Protein AF-A0A2S6N7N7-F1 (afdb_monomer_lite)

Structure (mmCIF, N/CA/C/O backbone):
data_AF-A0A2S6N7N7-F1
#
_entry.id   AF-A0A2S6N7N7-F1
#
loop_
_atom_site.group_PDB
_atom_site.id
_atom_site.type_symbol
_atom_site.label_atom_id
_atom_site.label_alt_id
_atom_site.label_comp_id
_atom_site.label_asym_id
_atom_site.label_entity_id
_atom_site.label_seq_id
_atom_site.pdbx_PDB_ins_code
_atom_site.Cartn_x
_atom_site.Cartn_y
_atom_site.Cartn_z
_atom_site.occupancy
_atom_site.B_iso_or_equiv
_atom_site.auth_seq_id
_atom_site.auth_comp_id
_atom_site.auth_asym_id
_atom_site.auth_atom_id
_atom_site.pdbx_PDB_model_num
ATOM 1 N N . MET A 1 1 ? 14.739 1.888 12.310 1.00 36.28 1 MET A N 1
ATOM 2 C CA . MET A 1 1 ? 13.739 1.079 11.581 1.00 36.28 1 MET A CA 1
ATOM 3 C C . MET A 1 1 ? 13.602 1.699 10.200 1.00 36.28 1 MET A C 1
ATOM 5 O O . MET A 1 1 ? 13.394 2.906 10.158 1.00 36.28 1 MET A O 1
ATOM 9 N N . LYS A 1 2 ? 13.817 0.954 9.102 1.00 44.66 2 LYS A N 1
ATOM 10 C CA . LYS A 1 2 ? 13.487 1.464 7.754 1.00 44.66 2 LYS A CA 1
ATOM 11 C C . LYS A 1 2 ? 11.962 1.724 7.709 1.00 44.66 2 LYS A C 1
ATOM 13 O O . LYS A 1 2 ? 11.234 0.971 8.362 1.00 44.66 2 LYS A O 1
ATOM 18 N N . PRO A 1 3 ? 11.476 2.769 7.014 1.00 47.94 3 PRO A N 1
ATOM 19 C CA . PRO A 1 3 ? 10.042 2.963 6.812 1.00 47.94 3 PRO A CA 1
ATOM 20 C C . PRO A 1 3 ? 9.427 1.726 6.139 1.00 47.94 3 PRO A C 1
ATOM 22 O O . PRO A 1 3 ? 10.078 1.056 5.342 1.00 47.94 3 PRO A O 1
ATOM 25 N N . LEU A 1 4 ? 8.171 1.414 6.474 1.00 52.16 4 LEU A N 1
ATOM 26 C CA . LEU A 1 4 ? 7.449 0.234 5.965 1.00 52.16 4 LEU A CA 1
ATOM 27 C C . LEU A 1 4 ? 7.165 0.289 4.458 1.00 52.16 4 LEU A C 1
ATOM 29 O O . LEU A 1 4 ? 6.784 -0.719 3.866 1.00 52.16 4 LEU A O 1
ATOM 33 N N . LEU A 1 5 ? 7.338 1.461 3.849 1.00 57.34 5 LEU A N 1
ATOM 34 C CA . LEU A 1 5 ? 7.268 1.663 2.414 1.00 57.34 5 LEU A CA 1
ATOM 35 C C . LEU A 1 5 ? 8.473 2.450 1.924 1.00 57.34 5 LEU A C 1
ATOM 37 O O . LEU A 1 5 ? 8.908 3.376 2.616 1.00 57.34 5 LEU A O 1
ATOM 41 N N . PRO A 1 6 ? 8.909 2.177 0.688 1.00 59.03 6 PRO A N 1
ATOM 42 C CA . PRO A 1 6 ? 9.793 3.085 -0.003 1.00 59.03 6 PRO A CA 1
ATOM 43 C C . PRO A 1 6 ? 9.099 4.445 -0.152 1.00 59.03 6 PRO A C 1
ATOM 45 O O . PRO A 1 6 ? 7.959 4.554 -0.613 1.00 59.03 6 PRO A O 1
ATOM 48 N N . SER A 1 7 ? 9.796 5.499 0.255 1.00 65.69 7 SER A N 1
ATOM 49 C CA . SER A 1 7 ? 9.371 6.894 0.146 1.00 65.69 7 SER A CA 1
ATOM 50 C C . SER A 1 7 ? 9.310 7.372 -1.311 1.00 65.69 7 SER A C 1
ATOM 52 O O . SER A 1 7 ? 8.711 8.405 -1.609 1.00 65.69 7 SER A O 1
ATOM 54 N N . SER A 1 8 ? 9.901 6.602 -2.233 1.00 80.62 8 SER A N 1
ATOM 55 C CA . SER A 1 8 ? 9.923 6.859 -3.670 1.00 80.62 8 SER A CA 1
ATOM 56 C C . SER A 1 8 ? 10.038 5.566 -4.484 1.00 80.62 8 SER A C 1
ATOM 58 O O . SER A 1 8 ? 10.542 4.554 -4.003 1.00 80.62 8 SER A O 1
ATOM 60 N N . LEU A 1 9 ? 9.670 5.604 -5.769 1.00 84.00 9 LEU A N 1
ATOM 61 C CA . LEU A 1 9 ? 9.902 4.476 -6.688 1.00 84.00 9 LEU A CA 1
ATOM 62 C C . LEU A 1 9 ? 11.383 4.087 -6.801 1.00 84.00 9 LEU A C 1
ATOM 64 O O . LEU A 1 9 ? 11.696 2.932 -7.068 1.00 84.00 9 LEU A O 1
ATOM 68 N N . ARG A 1 10 ? 12.302 5.031 -6.565 1.00 86.25 10 ARG A N 1
ATOM 69 C CA . ARG A 1 10 ? 13.739 4.747 -6.538 1.00 86.25 10 ARG A CA 1
ATOM 70 C C . ARG A 1 10 ? 14.110 3.830 -5.374 1.00 86.25 10 ARG A C 1
ATOM 72 O O . ARG A 1 10 ? 14.888 2.905 -5.565 1.00 86.25 10 ARG A O 1
ATOM 79 N N . GLU A 1 11 ? 13.559 4.080 -4.190 1.00 85.56 11 GLU A N 1
ATOM 80 C CA . GLU A 1 11 ? 13.773 3.205 -3.033 1.00 85.56 11 GLU A CA 1
ATOM 81 C C . GLU A 1 11 ? 13.176 1.817 -3.271 1.00 85.56 11 GLU A C 1
ATOM 83 O O . GLU A 1 11 ? 13.861 0.834 -3.020 1.00 85.56 11 GLU A O 1
ATOM 88 N N . LEU A 1 12 ? 11.977 1.735 -3.869 1.00 88.25 12 LEU A N 1
ATOM 89 C CA . LEU A 1 12 ? 11.352 0.456 -4.234 1.00 88.25 12 LEU A CA 1
ATOM 90 C C . LEU A 1 12 ? 12.266 -0.372 -5.142 1.00 88.25 12 LEU A C 1
ATOM 92 O O . LEU A 1 12 ? 12.441 -1.567 -4.928 1.00 88.25 12 LEU A O 1
ATOM 96 N N . VAL A 1 13 ? 12.848 0.272 -6.155 1.00 91.25 13 VAL A N 1
ATOM 97 C CA . VAL A 1 13 ? 13.771 -0.382 -7.084 1.00 91.25 13 VAL A CA 1
ATOM 98 C C . VAL A 1 13 ? 15.051 -0.820 -6.381 1.00 91.25 13 VAL A C 1
ATOM 100 O O . VAL A 1 13 ? 15.487 -1.943 -6.597 1.00 91.25 13 VAL A O 1
ATOM 103 N N . ASN A 1 14 ? 15.632 0.009 -5.512 1.00 89.88 14 ASN A N 1
ATOM 104 C CA . ASN A 1 14 ? 16.836 -0.374 -4.774 1.00 89.88 14 ASN A CA 1
ATOM 105 C C . ASN A 1 14 ? 16.584 -1.560 -3.829 1.00 89.88 14 ASN A C 1
ATOM 107 O O . ASN A 1 14 ? 17.363 -2.508 -3.842 1.00 89.88 14 ASN A O 1
ATOM 111 N N . ASP A 1 15 ? 15.487 -1.547 -3.064 1.00 87.44 15 ASP A N 1
ATOM 112 C CA . ASP A 1 15 ? 15.132 -2.661 -2.175 1.00 87.44 15 ASP A CA 1
ATOM 113 C C . ASP A 1 15 ? 14.878 -3.948 -2.989 1.00 87.44 15 ASP A C 1
ATOM 115 O O . ASP A 1 15 ? 15.286 -5.036 -2.592 1.00 87.44 15 ASP A O 1
ATOM 119 N N . ALA A 1 16 ? 14.262 -3.841 -4.171 1.00 89.31 16 ALA A N 1
ATOM 120 C CA . ALA A 1 16 ? 14.046 -4.980 -5.061 1.00 89.31 16 ALA A CA 1
ATOM 121 C C . ALA A 1 16 ? 15.359 -5.562 -5.627 1.00 89.31 16 ALA A C 1
ATOM 123 O O . ALA A 1 16 ? 15.492 -6.781 -5.745 1.00 89.31 16 ALA A O 1
ATOM 124 N N . ILE A 1 17 ? 16.346 -4.708 -5.916 1.00 90.81 17 ILE A N 1
ATOM 125 C CA . ILE A 1 17 ? 17.700 -5.129 -6.307 1.00 90.81 17 ILE A CA 1
ATOM 126 C C . ILE A 1 17 ? 18.406 -5.830 -5.139 1.00 90.81 17 ILE A C 1
ATOM 128 O O . ILE A 1 17 ? 19.014 -6.879 -5.339 1.00 90.81 17 ILE A O 1
ATOM 132 N N . GLU A 1 18 ? 18.301 -5.300 -3.914 1.00 89.12 18 GLU A N 1
ATOM 133 C CA . GLU A 1 18 ? 18.850 -5.937 -2.702 1.00 89.12 18 GLU A CA 1
ATOM 134 C C . GLU A 1 18 ? 18.240 -7.329 -2.455 1.00 89.12 18 GLU A C 1
ATOM 136 O O . GLU A 1 18 ? 18.912 -8.220 -1.935 1.00 89.12 18 GLU A O 1
ATOM 141 N N . LEU A 1 19 ? 16.987 -7.536 -2.870 1.00 85.56 19 LEU A N 1
ATOM 142 C CA . LEU A 1 19 ? 16.294 -8.827 -2.820 1.00 85.56 19 LEU A CA 1
ATOM 143 C C . LEU A 1 19 ? 16.683 -9.791 -3.954 1.00 85.56 19 LEU A C 1
ATOM 145 O O . LEU A 1 19 ? 16.181 -10.915 -3.984 1.00 85.56 19 LEU A O 1
ATOM 149 N N . GLY A 1 20 ? 17.570 -9.381 -4.865 1.00 88.38 20 GLY A N 1
ATOM 150 C CA . GLY A 1 20 ? 18.057 -10.210 -5.965 1.00 88.38 20 GLY A CA 1
ATOM 151 C C . GLY A 1 20 ? 17.053 -10.399 -7.101 1.00 88.38 20 GLY A C 1
ATOM 152 O O . GLY A 1 20 ? 17.160 -11.384 -7.831 1.00 88.38 20 GLY A O 1
ATOM 153 N N . LEU A 1 21 ? 16.075 -9.496 -7.244 1.00 88.88 21 LEU A N 1
ATOM 154 C CA . LEU A 1 21 ? 15.139 -9.530 -8.367 1.00 88.88 21 LEU A CA 1
ATOM 155 C C . LEU A 1 21 ? 15.822 -9.094 -9.670 1.00 88.88 21 LEU A C 1
ATOM 157 O O . LEU A 1 21 ? 16.676 -8.206 -9.675 1.00 88.88 21 LEU A O 1
ATOM 161 N N . ASP A 1 22 ? 15.414 -9.696 -10.787 1.00 90.38 22 ASP A N 1
ATOM 162 C CA . ASP A 1 22 ? 15.855 -9.276 -12.118 1.00 90.38 22 ASP A CA 1
ATOM 163 C C . ASP A 1 22 ? 15.089 -8.037 -12.628 1.00 90.38 22 ASP A C 1
ATOM 165 O O . ASP A 1 22 ? 14.101 -7.588 -12.039 1.00 90.38 22 ASP A O 1
ATOM 169 N N . GLY A 1 23 ? 15.528 -7.465 -13.754 1.00 89.88 23 GLY A N 1
ATOM 170 C CA . GLY A 1 23 ? 14.909 -6.256 -14.303 1.00 89.88 23 GLY A CA 1
ATOM 171 C C . GLY A 1 23 ? 13.440 -6.414 -14.706 1.00 89.88 23 GLY A C 1
ATOM 172 O O . GLY A 1 23 ? 12.684 -5.455 -14.563 1.00 89.88 23 GLY A O 1
ATOM 173 N N . GLN A 1 24 ? 13.004 -7.595 -15.164 1.00 89.69 24 GLN A N 1
ATOM 174 C CA . GLN A 1 24 ? 11.595 -7.829 -15.515 1.00 89.69 24 GLN A CA 1
ATOM 175 C C . GLN A 1 24 ? 10.725 -7.912 -14.264 1.00 89.69 24 GLN A C 1
ATOM 177 O O . GLN A 1 24 ? 9.634 -7.344 -14.224 1.00 89.69 24 GLN A O 1
ATOM 182 N N . GLN A 1 25 ? 11.209 -8.598 -13.231 1.00 89.88 25 GLN A N 1
ATOM 183 C CA . GLN A 1 25 ? 10.532 -8.706 -11.944 1.00 89.88 25 GLN A CA 1
ATOM 184 C C . GLN A 1 25 ? 10.417 -7.339 -11.263 1.00 89.88 25 GLN A C 1
ATOM 186 O O . GLN A 1 25 ? 9.351 -6.993 -10.746 1.00 89.88 25 GLN A O 1
ATOM 191 N N . ILE A 1 26 ? 11.481 -6.532 -11.310 1.00 92.19 26 ILE A N 1
ATOM 192 C CA . ILE A 1 26 ? 11.466 -5.164 -10.785 1.00 92.19 26 ILE A CA 1
ATOM 193 C C . ILE A 1 26 ? 10.474 -4.296 -11.571 1.00 92.19 26 ILE A C 1
ATOM 195 O O . ILE A 1 26 ? 9.690 -3.572 -10.958 1.00 92.19 26 ILE A O 1
ATOM 199 N N . ASP A 1 27 ? 10.452 -4.372 -12.903 1.00 92.31 27 ASP A N 1
ATOM 200 C CA . ASP A 1 27 ? 9.491 -3.625 -13.726 1.00 92.31 27 ASP A CA 1
ATOM 201 C C . ASP A 1 27 ? 8.034 -4.058 -13.465 1.00 92.31 27 ASP A C 1
ATOM 203 O O . ASP A 1 27 ? 7.132 -3.221 -13.347 1.00 92.31 27 ASP A O 1
ATOM 207 N N . ALA A 1 28 ? 7.789 -5.355 -13.261 1.00 89.31 28 ALA A N 1
ATOM 208 C CA . ALA A 1 28 ? 6.483 -5.872 -12.852 1.00 89.31 28 ALA A CA 1
ATOM 209 C C . ALA A 1 28 ? 6.050 -5.324 -11.477 1.00 89.31 28 ALA A C 1
ATOM 211 O O . ALA A 1 28 ? 4.897 -4.921 -11.293 1.00 89.31 28 ALA A O 1
ATOM 212 N N . LEU A 1 29 ? 6.973 -5.240 -10.514 1.00 90.19 29 LEU A N 1
ATOM 213 C CA . LEU A 1 29 ? 6.713 -4.638 -9.205 1.00 90.19 29 LEU A CA 1
ATOM 214 C C . LEU A 1 29 ? 6.431 -3.132 -9.322 1.00 90.19 29 LEU A C 1
ATOM 216 O O . LEU A 1 29 ? 5.465 -2.636 -8.737 1.00 90.19 29 LEU A O 1
ATOM 220 N N . VAL A 1 30 ? 7.228 -2.410 -10.116 1.00 92.19 30 VAL A N 1
ATOM 221 C CA . VAL A 1 30 ? 7.026 -0.981 -10.389 1.00 92.19 30 VAL A CA 1
ATOM 222 C C . VAL A 1 30 ? 5.647 -0.753 -10.996 1.00 92.19 30 VAL A C 1
ATOM 224 O O . VAL A 1 30 ? 4.895 0.057 -10.474 1.00 92.19 30 VAL A O 1
ATOM 227 N N . THR A 1 31 ? 5.256 -1.486 -12.036 1.00 91.50 31 THR A N 1
ATOM 228 C CA . THR A 1 31 ? 3.941 -1.315 -12.684 1.00 91.50 31 THR A CA 1
ATOM 229 C C . THR A 1 31 ? 2.760 -1.676 -11.775 1.00 91.50 31 THR A C 1
ATOM 231 O O . THR A 1 31 ? 1.695 -1.064 -11.877 1.00 91.50 31 THR A O 1
ATOM 234 N N . THR A 1 32 ? 2.959 -2.600 -10.832 1.00 90.31 32 THR A N 1
ATOM 235 C CA . THR A 1 32 ? 1.966 -2.978 -9.812 1.00 90.31 32 THR A CA 1
ATOM 236 C C . THR A 1 32 ? 1.737 -1.865 -8.782 1.00 90.31 32 THR A C 1
ATOM 238 O O . THR A 1 32 ? 0.620 -1.676 -8.298 1.00 90.31 32 THR A O 1
ATOM 241 N N . VAL A 1 33 ? 2.785 -1.117 -8.427 1.00 90.31 33 VAL A N 1
ATOM 242 C CA . VAL A 1 33 ? 2.774 -0.187 -7.286 1.00 90.31 33 VAL A CA 1
ATOM 243 C C . VAL A 1 33 ? 2.730 1.283 -7.720 1.00 90.31 33 VAL A C 1
ATOM 245 O O . VAL A 1 33 ? 2.104 2.106 -7.047 1.00 90.31 33 VAL A O 1
ATOM 248 N N . ALA A 1 34 ? 3.321 1.627 -8.865 1.00 91.31 34 ALA A N 1
ATOM 249 C CA . ALA A 1 34 ? 3.526 3.001 -9.319 1.00 91.31 34 ALA A CA 1
ATOM 250 C C . ALA A 1 34 ? 2.237 3.784 -9.572 1.00 91.31 34 ALA A C 1
ATOM 252 O O . ALA A 1 34 ? 2.241 5.004 -9.431 1.00 91.31 34 ALA A O 1
ATOM 253 N N . VAL A 1 35 ? 1.125 3.103 -9.874 1.00 90.00 35 VAL A N 1
ATOM 254 C CA . VAL A 1 35 ? -0.181 3.757 -10.065 1.00 90.00 35 VAL A CA 1
ATOM 255 C C . VAL A 1 35 ? -0.599 4.591 -8.851 1.00 90.00 35 VAL A C 1
ATOM 257 O O . VAL A 1 35 ? -1.232 5.629 -9.008 1.00 90.00 35 VAL A O 1
ATOM 260 N N . ASN A 1 36 ? -0.189 4.187 -7.646 1.00 88.88 36 ASN A N 1
ATOM 261 C CA . ASN A 1 36 ? -0.501 4.900 -6.408 1.00 88.88 36 ASN A CA 1
ATOM 262 C C . ASN A 1 36 ? 0.202 6.264 -6.291 1.00 88.88 36 ASN A C 1
ATOM 264 O O . ASN A 1 36 ? -0.160 7.053 -5.423 1.00 88.88 36 ASN A O 1
ATOM 268 N N . PHE A 1 37 ? 1.203 6.533 -7.133 1.00 85.69 37 PHE A N 1
ATOM 269 C CA . PHE A 1 37 ? 2.000 7.763 -7.120 1.00 85.69 37 PHE A CA 1
ATOM 270 C C . PHE A 1 37 ? 1.717 8.672 -8.321 1.00 85.69 37 PHE A C 1
ATOM 272 O O . PHE A 1 37 ? 2.351 9.717 -8.454 1.00 85.69 37 PHE A O 1
ATOM 279 N N . LEU A 1 38 ? 0.804 8.277 -9.212 1.00 87.69 38 LEU A N 1
ATOM 280 C CA . LEU A 1 38 ? 0.442 9.086 -10.371 1.00 87.69 38 LEU A CA 1
ATOM 281 C C . LEU A 1 38 ? -0.516 10.211 -9.967 1.00 87.69 38 LEU A C 1
ATOM 283 O O . LEU A 1 38 ? -1.460 9.994 -9.207 1.00 87.69 38 LEU A O 1
ATOM 287 N N . ASP A 1 39 ? -0.287 11.403 -10.515 1.00 84.94 39 ASP A N 1
ATOM 288 C CA . ASP A 1 39 ? -1.125 12.581 -10.298 1.00 84.94 39 ASP A CA 1
ATOM 289 C C . ASP A 1 39 ? -2.047 12.787 -11.514 1.00 84.94 39 ASP A C 1
ATOM 291 O O . ASP A 1 39 ? -1.552 13.141 -12.588 1.00 84.94 39 ASP A O 1
ATOM 295 N N . PRO A 1 40 ? -3.378 12.617 -11.370 1.00 82.62 40 PRO A N 1
ATOM 296 C CA . PRO A 1 40 ? -4.338 12.838 -12.450 1.00 82.62 40 PRO A CA 1
ATOM 297 C C . PRO A 1 40 ? -4.227 14.214 -13.114 1.00 82.62 40 PRO A C 1
ATOM 299 O O . PRO A 1 40 ? -4.554 14.340 -14.287 1.00 82.62 40 PRO A O 1
ATOM 302 N N . GLN A 1 41 ? -3.782 15.239 -12.381 1.00 88.00 41 GLN A N 1
ATOM 303 C CA . GLN A 1 41 ? -3.676 16.613 -12.877 1.00 88.00 41 GLN A CA 1
ATOM 304 C C . GLN A 1 41 ? -2.334 16.902 -13.557 1.00 88.00 41 GLN A C 1
ATOM 306 O O . GLN A 1 41 ? -2.182 17.943 -14.197 1.00 88.00 41 GLN A O 1
ATOM 311 N N . LYS A 1 42 ? -1.352 16.004 -13.424 1.00 88.50 42 LYS A N 1
ATOM 312 C CA . LYS A 1 42 ? -0.006 16.155 -13.989 1.00 88.50 42 LYS A CA 1
ATOM 313 C C . LYS A 1 42 ? 0.379 14.902 -14.776 1.00 88.50 42 LYS A C 1
ATOM 315 O O . LYS A 1 42 ? 1.280 14.171 -14.358 1.00 88.50 42 LYS A O 1
ATOM 320 N N . PRO A 1 43 ? -0.289 14.636 -15.915 1.00 87.81 43 PRO A N 1
ATOM 321 C CA . PRO A 1 43 ? 0.061 13.506 -16.756 1.00 87.81 43 PRO A CA 1
ATOM 322 C C . PRO A 1 43 ? 1.499 13.658 -17.257 1.00 87.81 43 PRO A C 1
ATOM 324 O O . PRO A 1 43 ? 1.900 14.717 -17.747 1.00 87.81 43 PRO A O 1
ATOM 327 N N . VAL A 1 44 ? 2.260 12.572 -17.181 1.00 88.81 44 VAL A N 1
ATOM 328 C CA . VAL A 1 44 ? 3.624 12.477 -17.714 1.00 88.81 44 VAL A CA 1
ATOM 329 C C . VAL A 1 44 ? 3.695 11.330 -18.718 1.00 88.81 44 VAL A C 1
ATOM 331 O O . VAL A 1 44 ? 2.978 10.349 -18.543 1.00 88.81 44 VAL A O 1
ATOM 334 N N . PRO A 1 45 ? 4.534 11.406 -19.763 1.00 85.50 45 PRO A N 1
ATOM 335 C CA . PRO A 1 45 ? 4.650 10.324 -20.744 1.00 85.50 45 PRO A CA 1
ATOM 336 C C . PRO A 1 45 ? 5.391 9.098 -20.188 1.00 85.50 45 PRO A C 1
ATOM 338 O O . PRO A 1 45 ? 5.215 7.983 -20.681 1.00 85.50 45 PRO A O 1
ATOM 341 N N . ALA A 1 46 ? 6.205 9.289 -19.145 1.00 91.00 46 ALA A N 1
ATOM 342 C CA . ALA A 1 46 ? 7.081 8.257 -18.615 1.00 91.00 46 ALA A CA 1
ATOM 343 C C . ALA A 1 46 ? 7.355 8.400 -17.114 1.00 91.00 46 ALA A C 1
ATOM 345 O O . ALA A 1 46 ? 7.399 9.505 -16.572 1.00 91.00 46 ALA A O 1
ATOM 346 N N . LEU A 1 47 ? 7.626 7.264 -16.470 1.00 91.38 47 LEU A N 1
ATOM 347 C CA . LEU A 1 47 ? 8.249 7.187 -15.155 1.00 91.38 47 LEU A CA 1
ATOM 348 C C . LEU A 1 47 ? 9.762 7.096 -15.313 1.00 91.38 47 LEU A C 1
ATOM 350 O O . LEU A 1 47 ? 10.276 6.094 -15.805 1.00 91.38 47 LEU A O 1
ATOM 354 N N . ILE A 1 48 ? 10.471 8.128 -14.866 1.00 91.00 48 ILE A N 1
ATOM 355 C CA . ILE A 1 48 ? 11.933 8.171 -14.918 1.00 91.00 48 ILE A CA 1
ATOM 356 C C . ILE A 1 48 ? 12.494 7.697 -13.579 1.00 91.00 48 ILE A C 1
ATOM 358 O O . ILE A 1 48 ? 12.280 8.332 -12.546 1.00 91.00 48 ILE A O 1
ATOM 362 N N . ILE A 1 49 ? 13.244 6.597 -13.602 1.00 92.31 49 ILE A N 1
ATOM 363 C CA . ILE A 1 49 ? 13.823 5.967 -12.417 1.00 92.31 49 ILE A CA 1
ATOM 364 C C . ILE A 1 49 ? 15.342 5.928 -12.569 1.00 92.31 49 ILE A C 1
ATOM 366 O O . ILE A 1 49 ? 15.895 5.244 -13.426 1.00 92.31 49 ILE A O 1
ATOM 370 N N . ARG A 1 50 ? 16.036 6.679 -11.713 1.00 91.50 50 ARG A N 1
ATOM 371 C CA . ARG A 1 50 ? 17.502 6.717 -11.685 1.00 91.50 50 ARG A CA 1
ATOM 372 C C . ARG A 1 50 ? 18.033 5.529 -10.893 1.00 91.50 50 ARG A C 1
ATOM 374 O O . ARG A 1 50 ? 17.694 5.394 -9.715 1.00 91.50 50 ARG A O 1
ATOM 381 N N . VAL A 1 51 ? 18.888 4.725 -11.513 1.00 91.69 51 VAL A N 1
ATOM 382 C CA . VAL A 1 51 ? 19.511 3.558 -10.877 1.00 91.69 51 VAL A CA 1
ATOM 383 C C . VAL A 1 51 ? 20.944 3.865 -10.447 1.00 91.69 51 VAL A C 1
ATOM 385 O O . VAL A 1 51 ? 21.619 4.719 -11.023 1.00 91.69 51 VAL A O 1
ATOM 388 N N . SER A 1 52 ? 21.400 3.197 -9.391 1.00 87.75 52 SER A N 1
ATOM 389 C CA . SER A 1 52 ? 22.686 3.489 -8.755 1.00 87.75 52 SER A CA 1
ATOM 390 C C . SER A 1 52 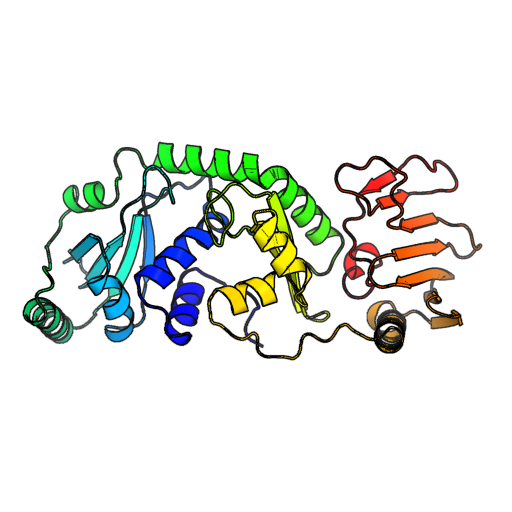? 23.810 2.638 -9.363 1.00 87.75 52 SER A C 1
ATOM 392 O O . SER A 1 52 ? 24.142 1.577 -8.843 1.00 87.75 52 SER A O 1
ATOM 394 N N . GLY A 1 53 ? 24.409 3.125 -10.453 1.00 88.88 53 GLY A N 1
ATOM 395 C CA . GLY A 1 53 ? 25.601 2.530 -11.072 1.00 88.88 53 GLY A CA 1
ATOM 396 C C . GLY A 1 53 ? 25.322 1.435 -12.109 1.00 88.88 53 GLY A C 1
ATOM 397 O O . GLY A 1 53 ? 24.196 0.957 -12.260 1.00 88.88 53 GLY A O 1
ATOM 398 N N . ALA A 1 54 ? 26.372 1.045 -12.839 1.00 88.81 54 ALA A N 1
ATOM 399 C CA . ALA A 1 54 ? 26.282 0.080 -13.937 1.00 88.81 54 ALA A CA 1
ATOM 400 C C . ALA A 1 54 ? 25.774 -1.314 -13.513 1.00 88.81 54 ALA A C 1
ATOM 402 O O . ALA A 1 54 ? 24.888 -1.820 -14.193 1.00 88.81 54 ALA A O 1
ATOM 403 N N . PRO A 1 55 ? 26.197 -1.910 -12.376 1.00 90.88 55 PRO A N 1
ATOM 404 C CA . PRO A 1 55 ? 25.686 -3.223 -11.966 1.00 90.88 55 PRO A CA 1
ATOM 405 C C . PRO A 1 55 ? 24.167 -3.257 -11.746 1.00 90.88 55 PRO A C 1
ATOM 407 O O . PRO A 1 55 ? 23.510 -4.228 -12.102 1.00 90.88 55 PRO A O 1
ATOM 410 N N . ALA A 1 56 ? 23.591 -2.184 -11.195 1.00 91.31 56 ALA A N 1
ATOM 411 C CA . ALA A 1 56 ? 22.142 -2.061 -11.047 1.00 91.31 56 ALA A CA 1
ATOM 412 C C . ALA A 1 56 ? 21.451 -1.864 -12.405 1.00 91.31 56 ALA A C 1
ATOM 414 O O . ALA A 1 56 ? 20.384 -2.420 -12.653 1.00 91.31 56 ALA A O 1
ATOM 415 N N . PHE A 1 57 ? 22.058 -1.073 -13.294 1.00 93.38 57 PHE A N 1
ATOM 416 C CA . PHE A 1 57 ? 21.524 -0.822 -14.631 1.00 93.38 57 PHE A CA 1
ATOM 417 C C . PHE A 1 57 ? 21.563 -2.058 -15.542 1.00 93.38 57 PHE A C 1
ATOM 419 O O . PHE A 1 57 ? 20.659 -2.238 -16.360 1.00 93.38 57 PHE A O 1
ATOM 426 N N . ASP A 1 58 ? 22.546 -2.943 -15.351 1.00 92.12 58 ASP A N 1
ATOM 427 C CA . ASP A 1 58 ? 22.690 -4.205 -16.083 1.00 92.12 58 ASP A CA 1
ATOM 428 C C . ASP A 1 58 ? 21.425 -5.075 -16.013 1.00 92.12 58 ASP A C 1
ATOM 430 O O . ASP A 1 58 ? 21.080 -5.736 -16.993 1.00 92.12 58 ASP A O 1
ATOM 434 N N . LEU A 1 59 ? 20.686 -5.018 -14.902 1.00 91.75 59 LEU A N 1
ATOM 435 C CA . LEU A 1 59 ? 19.422 -5.740 -14.731 1.00 91.75 59 LEU A CA 1
ATOM 436 C C . LEU A 1 59 ? 18.353 -5.283 -15.736 1.00 91.75 59 LEU A C 1
ATOM 438 O O . LEU A 1 59 ? 17.574 -6.097 -16.233 1.00 91.75 59 LEU A O 1
ATOM 442 N N . PHE A 1 60 ? 18.322 -3.988 -16.058 1.00 92.19 60 PHE A N 1
ATOM 443 C CA . PHE A 1 60 ? 17.305 -3.383 -16.921 1.00 92.19 60 PHE A CA 1
ATOM 444 C C . PHE A 1 60 ? 17.704 -3.395 -18.387 1.00 92.19 60 PHE A C 1
ATOM 446 O O . PHE A 1 60 ? 16.862 -3.624 -19.250 1.00 92.19 60 PHE A O 1
ATOM 453 N N . ILE A 1 61 ? 18.976 -3.157 -18.700 1.00 89.69 61 ILE A N 1
ATOM 454 C CA . ILE A 1 61 ? 19.431 -3.100 -20.094 1.00 89.69 61 ILE A CA 1
ATOM 455 C C . ILE A 1 61 ? 19.369 -4.474 -20.788 1.00 89.69 61 ILE A C 1
ATOM 457 O O . ILE A 1 61 ? 19.191 -4.552 -21.999 1.00 89.69 61 ILE A O 1
ATOM 461 N N . GLN A 1 62 ? 19.439 -5.569 -20.026 1.00 83.62 62 GLN A N 1
ATOM 462 C CA . GLN A 1 62 ? 19.268 -6.929 -20.553 1.00 83.62 62 GLN A CA 1
ATOM 463 C C . GLN A 1 62 ? 17.813 -7.268 -20.905 1.00 83.62 62 GLN A C 1
ATOM 465 O O . GLN A 1 62 ? 17.570 -8.176 -21.693 1.00 83.62 62 GLN A O 1
ATOM 470 N N . ASN A 1 63 ? 16.854 -6.556 -20.312 1.00 81.06 63 ASN A N 1
ATOM 471 C CA . ASN A 1 63 ? 15.433 -6.902 -20.349 1.00 81.06 63 ASN A CA 1
ATOM 472 C C . ASN A 1 63 ? 14.549 -5.827 -20.998 1.00 81.06 63 ASN A C 1
ATOM 474 O O . ASN A 1 63 ? 13.374 -6.082 -21.253 1.00 81.06 63 ASN A O 1
ATOM 478 N N . GLY A 1 64 ? 15.092 -4.631 -21.234 1.00 76.81 64 GLY A N 1
ATOM 479 C CA . GLY A 1 64 ? 14.383 -3.523 -21.862 1.00 76.81 64 GLY A CA 1
ATOM 480 C C . GLY A 1 64 ? 14.071 -3.798 -23.329 1.00 76.81 64 GLY A C 1
ATOM 481 O O . GLY A 1 64 ? 14.853 -4.424 -24.044 1.00 76.81 64 GLY A O 1
ATOM 482 N N . GLU A 1 65 ? 12.931 -3.290 -23.794 1.00 79.38 65 GLU A N 1
ATOM 483 C CA . GLU A 1 65 ? 12.509 -3.438 -25.192 1.00 79.38 65 GLU A CA 1
ATOM 484 C C . GLU A 1 65 ? 13.217 -2.417 -26.106 1.00 79.38 65 GLU A C 1
ATOM 486 O O . GLU A 1 65 ? 13.362 -2.651 -27.306 1.00 79.38 65 GLU A O 1
ATOM 491 N N . ALA A 1 66 ? 13.718 -1.309 -25.543 1.00 75.12 66 ALA A N 1
ATOM 492 C CA . ALA A 1 66 ? 14.605 -0.378 -26.234 1.00 75.12 66 ALA A CA 1
ATOM 493 C C . ALA A 1 66 ? 15.750 0.097 -25.325 1.00 75.12 66 ALA A C 1
ATOM 495 O O . ALA A 1 66 ? 15.519 0.646 -24.248 1.00 75.12 66 ALA A O 1
ATOM 496 N N . ASN A 1 67 ? 16.987 -0.062 -25.807 1.00 77.38 67 ASN A N 1
ATOM 497 C CA . ASN A 1 67 ? 18.207 0.378 -25.132 1.00 77.38 67 ASN A CA 1
ATOM 498 C C . ASN A 1 67 ? 18.829 1.557 -25.882 1.00 77.38 67 ASN A C 1
ATOM 500 O O . ASN A 1 67 ? 19.204 1.465 -27.057 1.00 77.38 67 ASN A O 1
ATOM 504 N N . ILE A 1 68 ? 18.911 2.685 -25.189 1.00 77.12 68 ILE A N 1
ATOM 505 C CA . ILE A 1 68 ? 19.184 3.992 -25.769 1.00 77.12 68 ILE A CA 1
ATOM 506 C C . ILE A 1 68 ? 20.420 4.592 -25.127 1.00 77.12 68 ILE A C 1
ATOM 508 O O . ILE A 1 68 ? 20.648 4.494 -23.919 1.00 77.12 68 ILE A O 1
ATOM 512 N N . VAL A 1 69 ? 21.186 5.280 -25.961 1.00 70.44 69 VAL A N 1
ATOM 513 C CA . VAL A 1 69 ? 22.239 6.179 -25.518 1.00 70.44 69 VAL A CA 1
ATOM 514 C C . VAL A 1 69 ? 21.797 7.607 -25.788 1.00 70.44 69 VAL A C 1
ATOM 516 O O . VAL A 1 69 ? 21.504 7.963 -26.930 1.00 70.44 69 VAL A O 1
ATOM 519 N N . LEU A 1 70 ? 21.747 8.423 -24.737 1.00 68.44 70 LEU A N 1
ATOM 520 C CA . LEU A 1 70 ? 21.463 9.847 -24.855 1.00 68.44 70 LEU A CA 1
ATOM 521 C C . LEU A 1 70 ? 22.745 10.637 -24.604 1.00 68.44 70 LEU A C 1
ATOM 523 O O . LEU A 1 70 ? 23.308 10.618 -23.508 1.00 68.44 70 LEU A O 1
ATOM 527 N N . PHE A 1 71 ? 23.166 11.365 -25.634 1.00 58.81 71 PHE A N 1
ATOM 528 C CA . PHE A 1 71 ? 24.176 12.412 -25.541 1.00 58.81 71 PHE A CA 1
ATOM 529 C C . PHE A 1 71 ? 23.465 13.760 -25.400 1.00 58.81 71 PHE A C 1
ATOM 531 O O . PHE A 1 71 ? 23.455 14.576 -26.317 1.00 58.81 71 PHE A O 1
ATOM 538 N N . ASP A 1 72 ? 22.817 13.974 -24.257 1.00 56.16 72 ASP A N 1
ATOM 539 C CA . ASP A 1 72 ? 22.619 15.336 -23.768 1.00 56.16 72 ASP A CA 1
ATOM 540 C C . ASP A 1 72 ? 23.785 15.670 -22.822 1.00 56.16 72 ASP A C 1
ATOM 542 O O . ASP A 1 72 ? 24.607 14.811 -22.523 1.00 56.16 72 ASP A O 1
ATOM 546 N N . TRP A 1 73 ? 23.912 16.918 -22.386 1.00 45.56 73 TRP A N 1
ATOM 547 C CA . TRP A 1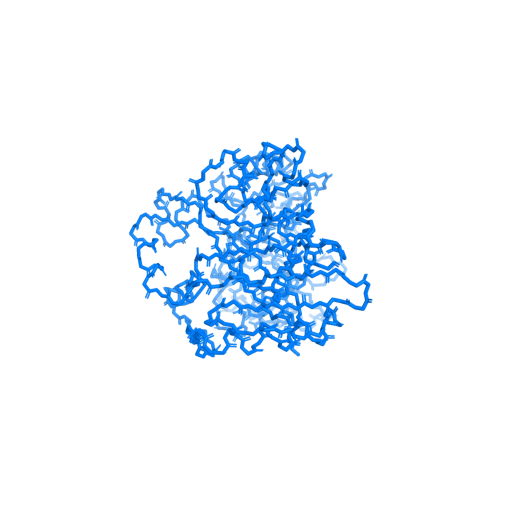 73 ? 24.942 17.479 -21.494 1.00 45.56 73 TRP A CA 1
ATOM 548 C C . TRP A 1 73 ? 25.270 16.650 -20.227 1.00 45.56 73 TRP A C 1
ATOM 550 O O . TRP A 1 73 ? 26.173 17.011 -19.474 1.00 45.56 73 TRP A O 1
ATOM 560 N N . LYS A 1 74 ? 24.546 15.554 -19.968 1.00 61.09 74 LYS A N 1
ATOM 561 C CA . LYS A 1 74 ? 24.945 14.448 -19.097 1.00 61.09 74 LYS A CA 1
ATOM 562 C C . LYS A 1 74 ? 24.948 13.156 -19.924 1.00 61.09 74 LYS A C 1
ATOM 564 O O . LYS A 1 74 ? 23.909 12.750 -20.434 1.00 61.09 74 LYS A O 1
ATOM 569 N N . THR A 1 75 ? 26.086 12.481 -20.020 1.00 83.69 75 THR A N 1
ATOM 570 C CA . THR A 1 75 ? 26.196 11.184 -20.696 1.00 83.69 75 THR A CA 1
ATOM 571 C C . THR A 1 75 ? 25.341 10.127 -19.995 1.00 83.69 75 THR A C 1
ATOM 573 O O . THR A 1 75 ? 25.582 9.795 -18.832 1.00 83.69 75 THR A O 1
ATOM 576 N N . ARG A 1 76 ? 24.297 9.628 -20.673 1.00 89.38 76 ARG A N 1
ATOM 577 C CA . ARG A 1 76 ? 23.293 8.731 -20.079 1.00 89.38 76 ARG A CA 1
ATOM 578 C C . ARG A 1 76 ? 23.077 7.467 -20.897 1.00 89.38 76 ARG A C 1
ATOM 580 O O . ARG A 1 76 ? 22.927 7.522 -22.118 1.00 89.38 76 ARG A O 1
ATOM 587 N N . PHE A 1 77 ? 22.937 6.354 -20.185 1.00 90.88 77 PHE A N 1
ATOM 588 C CA . PHE A 1 77 ? 22.332 5.137 -20.715 1.00 90.88 77 PHE A CA 1
ATOM 589 C C . PHE A 1 77 ? 20.896 5.027 -20.224 1.00 90.88 77 PHE A C 1
ATOM 591 O O . PHE A 1 77 ? 20.593 5.323 -19.064 1.00 90.88 77 PHE A O 1
ATOM 598 N N . VAL A 1 78 ? 20.012 4.608 -21.121 1.00 91.25 78 VAL A N 1
ATOM 599 C CA . VAL A 1 78 ? 18.581 4.519 -20.864 1.00 91.25 78 VAL A CA 1
ATOM 600 C C . VAL A 1 78 ? 18.062 3.165 -21.329 1.00 91.25 78 VAL A C 1
ATOM 602 O O . VAL A 1 78 ? 18.294 2.768 -22.466 1.00 91.25 78 VAL A O 1
ATOM 605 N N . SER A 1 79 ? 17.337 2.474 -20.454 1.00 92.56 79 SER A N 1
ATOM 606 C CA . SER A 1 79 ? 16.552 1.290 -20.804 1.00 92.56 79 SER A CA 1
ATOM 607 C C . SER A 1 79 ? 15.073 1.644 -20.688 1.00 92.56 79 SER A C 1
ATOM 609 O O . SER A 1 79 ? 14.629 2.154 -19.653 1.00 92.56 79 SER A O 1
ATOM 611 N N . ILE A 1 80 ? 14.330 1.439 -21.775 1.00 91.38 80 ILE A N 1
ATOM 612 C CA . ILE A 1 80 ? 12.905 1.747 -21.869 1.00 91.38 80 ILE A CA 1
ATOM 613 C C . ILE A 1 80 ? 12.104 0.457 -21.891 1.00 91.38 80 ILE A C 1
ATOM 615 O O . ILE A 1 80 ? 12.313 -0.425 -22.728 1.00 91.38 80 ILE A O 1
ATOM 619 N N . PHE A 1 81 ? 11.103 0.426 -21.022 1.00 92.62 81 PHE A N 1
ATOM 620 C CA . PHE A 1 81 ? 9.998 -0.503 -21.113 1.00 92.62 81 PHE A CA 1
ATOM 621 C C . PHE A 1 81 ? 8.739 0.271 -21.546 1.00 92.62 81 PHE A C 1
ATOM 623 O O . PHE A 1 81 ? 8.253 1.125 -20.792 1.00 92.62 81 PHE A O 1
ATOM 630 N N . PRO A 1 82 ? 8.208 0.026 -22.755 1.00 89.50 82 PRO A N 1
ATOM 631 C CA . PRO A 1 82 ? 7.141 0.830 -23.341 1.00 89.50 82 PRO A CA 1
ATOM 632 C C . PRO A 1 82 ? 5.795 0.592 -22.646 1.00 89.50 82 PRO A C 1
ATOM 634 O O . PRO A 1 82 ? 5.586 -0.465 -22.034 1.00 89.50 82 PRO A O 1
ATOM 637 N N . PRO A 1 83 ? 4.859 1.557 -22.721 1.00 89.81 83 PRO A N 1
ATOM 638 C CA . PRO A 1 83 ? 3.510 1.376 -22.196 1.00 89.81 83 PRO A CA 1
ATOM 639 C C . PRO A 1 83 ? 2.834 0.175 -22.864 1.00 89.81 83 PRO A C 1
ATOM 641 O O . PRO A 1 83 ? 3.057 -0.107 -24.041 1.00 89.81 83 PRO A O 1
ATOM 644 N N . ARG A 1 84 ? 1.977 -0.529 -22.121 1.00 81.81 8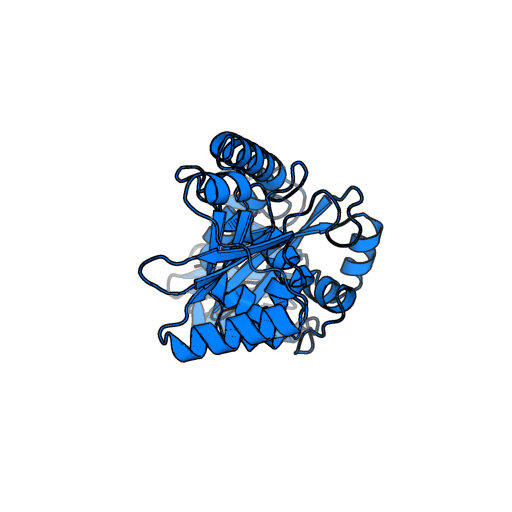4 ARG A N 1
ATOM 645 C CA . ARG A 1 84 ? 1.218 -1.667 -22.657 1.00 81.81 84 ARG A CA 1
ATOM 646 C C . ARG A 1 84 ? -0.249 -1.260 -22.817 1.00 81.81 84 ARG A C 1
ATOM 648 O O . ARG A 1 84 ? -0.802 -0.746 -21.846 1.00 81.81 84 ARG A O 1
ATOM 655 N N . PRO A 1 85 ? -0.905 -1.517 -23.971 1.00 70.94 85 PRO A N 1
ATOM 656 C CA . PRO A 1 85 ? -2.320 -1.167 -24.192 1.00 70.94 85 PRO A CA 1
ATOM 657 C C . PRO A 1 85 ? -3.251 -1.703 -23.100 1.00 70.94 85 PRO A C 1
ATOM 659 O O . PRO A 1 85 ? -4.247 -1.088 -22.739 1.00 70.94 85 PRO A O 1
ATOM 662 N N . ASP A 1 86 ? -2.853 -2.848 -22.561 1.00 70.25 86 ASP A N 1
ATOM 663 C CA . ASP A 1 86 ? -3.562 -3.667 -21.600 1.00 70.25 86 ASP A CA 1
ATOM 664 C C . ASP A 1 86 ? -2.884 -3.680 -20.219 1.00 70.25 86 ASP A C 1
ATOM 666 O O . ASP A 1 86 ? -3.087 -4.601 -19.427 1.00 70.25 86 ASP A O 1
ATOM 670 N N . GLY A 1 87 ? -2.030 -2.700 -19.934 1.00 82.19 87 GLY A N 1
ATOM 671 C CA . GLY A 1 87 ? -1.249 -2.647 -18.706 1.00 82.19 87 GLY A CA 1
ATOM 672 C C . GLY A 1 87 ? -1.004 -1.220 -18.248 1.00 82.19 87 GLY A C 1
ATOM 673 O O . GLY A 1 87 ? -1.834 -0.335 -18.431 1.00 82.19 87 GLY A O 1
ATOM 674 N N . PHE A 1 88 ? 0.145 -1.011 -17.617 1.00 90.62 88 PHE A N 1
ATOM 675 C CA . PHE A 1 88 ? 0.517 0.288 -17.078 1.00 90.62 88 PHE A CA 1
ATOM 676 C C . PHE A 1 88 ? 0.628 1.352 -18.194 1.00 90.62 88 PHE A C 1
ATOM 678 O O . PHE A 1 88 ? 1.226 1.069 -19.240 1.00 90.62 88 PHE A O 1
ATOM 685 N N . PRO A 1 89 ? 0.084 2.572 -17.998 1.00 91.12 89 PRO A N 1
ATOM 686 C CA . PRO A 1 89 ? -0.166 3.508 -19.097 1.00 91.12 89 PRO A CA 1
ATOM 687 C C . PRO A 1 89 ? 1.079 4.281 -19.549 1.00 91.12 89 PRO A C 1
ATOM 689 O O . PRO A 1 89 ? 1.044 4.934 -20.596 1.00 91.12 89 PRO A O 1
ATOM 692 N N . LEU A 1 90 ? 2.158 4.230 -18.760 1.00 92.50 90 LEU A N 1
ATOM 693 C CA . LEU A 1 90 ? 3.381 5.000 -18.975 1.00 92.50 90 LEU A CA 1
ATOM 694 C C . LEU A 1 90 ? 4.550 4.105 -19.379 1.00 92.50 90 LEU A C 1
ATOM 696 O O . LEU A 1 90 ? 4.656 2.952 -18.944 1.00 92.50 90 LEU A O 1
ATOM 700 N N . ALA A 1 91 ? 5.475 4.679 -20.144 1.00 92.62 91 ALA A N 1
ATOM 701 C CA . ALA A 1 91 ? 6.797 4.092 -20.302 1.00 92.62 91 ALA A CA 1
ATOM 702 C C . ALA A 1 91 ? 7.535 4.090 -18.951 1.00 92.62 91 ALA A C 1
ATOM 704 O O . ALA A 1 91 ? 7.403 5.031 -18.164 1.00 92.62 91 ALA A O 1
ATOM 705 N N . ARG A 1 92 ? 8.324 3.051 -18.674 1.00 93.62 92 ARG A N 1
ATOM 706 C CA . ARG A 1 92 ? 9.249 3.012 -17.533 1.00 93.62 92 ARG A CA 1
ATOM 707 C C . ARG A 1 92 ? 10.654 3.179 -18.081 1.00 93.62 92 ARG A C 1
ATOM 709 O O . ARG A 1 92 ? 11.077 2.423 -18.950 1.00 93.62 92 ARG A O 1
ATOM 716 N N . VAL A 1 93 ? 11.337 4.211 -17.609 1.00 93.12 93 VAL A N 1
ATOM 717 C CA . VAL A 1 93 ? 12.618 4.667 -18.141 1.00 93.12 93 VAL A CA 1
ATOM 718 C C . VAL A 1 93 ? 13.645 4.560 -17.027 1.00 93.12 93 VAL A C 1
ATOM 720 O O . VAL A 1 93 ? 13.680 5.390 -16.118 1.00 93.12 93 VAL A O 1
ATOM 723 N N . TYR A 1 94 ? 14.477 3.528 -17.097 1.00 93.81 94 TYR A N 1
ATOM 724 C CA . TYR A 1 94 ? 15.573 3.318 -16.161 1.00 93.81 94 TYR A CA 1
ATOM 725 C C . TYR A 1 94 ? 16.810 4.038 -16.683 1.00 93.81 94 TYR A C 1
ATOM 727 O O . TYR A 1 94 ? 17.178 3.874 -17.845 1.00 93.81 94 TYR A O 1
ATOM 735 N N . VAL A 1 95 ? 17.426 4.869 -15.842 1.00 92.62 95 VAL A N 1
ATOM 736 C CA . VAL A 1 95 ? 18.498 5.782 -16.256 1.00 92.62 95 VAL A CA 1
ATOM 737 C C . VAL A 1 95 ? 19.752 5.555 -15.430 1.00 92.62 95 VAL A C 1
ATOM 739 O O . VAL A 1 95 ? 19.724 5.692 -14.203 1.00 92.62 95 VAL A O 1
ATOM 742 N N . LEU A 1 96 ? 20.856 5.302 -16.128 1.00 93.06 96 LEU A N 1
ATOM 743 C CA . LEU A 1 96 ? 22.211 5.392 -15.601 1.00 93.06 96 LEU A CA 1
ATOM 744 C C . LEU A 1 96 ? 22.838 6.706 -16.078 1.00 93.06 96 LEU A C 1
ATOM 746 O O . LEU A 1 96 ? 23.068 6.897 -17.272 1.00 93.06 96 LEU A O 1
ATOM 750 N N . GLU A 1 97 ? 23.110 7.615 -15.142 1.00 91.69 97 GLU A N 1
ATOM 751 C CA . GLU A 1 97 ? 23.908 8.813 -15.414 1.00 91.69 97 GLU A CA 1
ATOM 752 C C . GLU A 1 97 ? 25.387 8.496 -15.175 1.00 91.69 97 GLU A C 1
ATOM 754 O O . GLU A 1 97 ? 25.749 7.990 -14.114 1.00 91.69 97 GLU A O 1
ATOM 759 N N . VAL A 1 98 ? 26.231 8.806 -16.157 1.00 90.38 98 VAL A N 1
ATOM 760 C CA . VAL A 1 98 ? 27.689 8.704 -16.057 1.00 90.38 98 VAL A CA 1
ATOM 761 C C . VAL A 1 98 ? 28.255 10.113 -16.185 1.00 90.38 98 VAL A C 1
ATOM 763 O O . VAL A 1 98 ? 27.780 10.894 -17.008 1.00 90.38 98 VAL A O 1
ATOM 766 N N . HIS A 1 99 ? 29.217 10.472 -15.338 1.00 86.88 99 HIS A N 1
ATOM 767 C CA . HIS A 1 99 ? 29.779 11.828 -15.303 1.00 86.88 99 HIS A CA 1
ATOM 768 C C . HIS A 1 99 ? 31.141 11.938 -15.993 1.00 86.88 99 HIS A C 1
ATOM 770 O O . HIS A 1 99 ? 31.545 13.043 -16.346 1.00 86.88 99 HIS A O 1
ATOM 776 N N . ASP A 1 100 ? 31.818 10.811 -16.199 1.00 88.44 100 ASP A N 1
ATOM 777 C CA . ASP A 1 100 ? 33.106 10.729 -16.874 1.00 88.44 100 ASP A CA 1
ATOM 778 C C . ASP A 1 100 ? 32.951 10.106 -18.273 1.00 88.44 100 ASP A C 1
ATOM 780 O O . ASP A 1 100 ? 32.270 9.094 -18.458 1.00 88.44 100 ASP A O 1
ATOM 784 N N . LEU A 1 101 ? 33.563 10.738 -19.279 1.00 87.56 101 LEU A N 1
ATOM 785 C CA . LEU A 1 101 ? 33.447 10.316 -20.679 1.00 87.56 101 LEU A CA 1
ATOM 786 C C . LEU A 1 101 ? 34.166 8.993 -20.957 1.00 87.56 101 LEU A C 1
ATOM 788 O O . LEU A 1 101 ? 33.724 8.238 -21.826 1.00 87.56 101 LEU A O 1
ATOM 792 N N . LEU A 1 102 ? 35.260 8.715 -20.246 1.00 90.12 102 LEU A N 1
ATOM 793 C CA . LEU A 1 102 ? 36.016 7.480 -20.404 1.00 90.12 102 LEU A CA 1
ATOM 794 C C . LEU A 1 102 ? 35.239 6.308 -19.795 1.00 90.12 102 LEU A C 1
ATOM 796 O O . LEU A 1 102 ? 35.075 5.284 -20.456 1.00 90.12 102 LEU A O 1
ATOM 800 N N . ASP A 1 103 ? 34.673 6.485 -18.600 1.00 89.88 103 ASP A N 1
ATOM 801 C CA . ASP A 1 103 ? 33.770 5.509 -17.981 1.00 89.88 103 ASP A CA 1
ATOM 802 C C . ASP A 1 103 ? 32.558 5.236 -18.868 1.00 89.88 103 ASP A C 1
ATOM 804 O O . ASP A 1 103 ? 32.169 4.087 -19.077 1.00 89.88 103 ASP A O 1
ATOM 808 N N . PHE A 1 104 ? 31.977 6.287 -19.444 1.00 90.19 104 PHE A N 1
ATOM 809 C CA . PHE A 1 104 ? 30.863 6.144 -20.366 1.00 90.19 104 PHE A CA 1
ATOM 810 C C . PHE A 1 104 ? 31.255 5.326 -21.608 1.00 90.19 104 PHE A C 1
ATOM 812 O O . PHE A 1 104 ? 30.528 4.407 -21.987 1.00 90.19 104 PHE A O 1
ATOM 819 N N . ALA A 1 105 ? 32.412 5.601 -22.216 1.00 89.69 105 ALA A N 1
ATOM 820 C CA . ALA A 1 105 ? 32.907 4.831 -23.354 1.00 89.69 105 ALA A CA 1
ATOM 821 C C . ALA A 1 105 ? 33.156 3.357 -22.988 1.00 89.69 105 ALA A C 1
ATOM 823 O O . ALA A 1 105 ? 32.705 2.470 -23.713 1.00 89.69 105 ALA A O 1
ATOM 824 N N . HIS A 1 106 ? 33.792 3.086 -21.843 1.00 91.62 106 HIS A N 1
ATOM 825 C CA . HIS A 1 106 ? 34.042 1.726 -21.357 1.00 91.62 106 HIS A CA 1
ATOM 826 C C . HIS A 1 106 ? 32.747 0.945 -21.107 1.00 91.62 106 HIS A C 1
ATOM 828 O O . HIS A 1 106 ? 32.618 -0.204 -21.533 1.00 91.62 106 HIS A O 1
ATOM 834 N N . ILE A 1 107 ? 31.762 1.569 -20.457 1.00 91.62 107 ILE A N 1
ATOM 835 C CA . ILE A 1 107 ? 30.451 0.958 -20.210 1.00 91.62 107 ILE A CA 1
ATOM 836 C C . ILE A 1 107 ? 29.744 0.667 -21.543 1.00 91.62 107 ILE A C 1
ATOM 838 O O . ILE A 1 107 ? 29.250 -0.442 -21.759 1.00 91.62 107 ILE A O 1
ATOM 842 N N . GLY A 1 108 ? 29.733 1.633 -22.467 1.00 90.69 108 GLY A N 1
ATOM 843 C CA . GLY A 1 108 ? 29.110 1.479 -23.783 1.00 90.69 108 GLY A CA 1
ATOM 844 C C . GLY A 1 108 ? 29.747 0.368 -24.624 1.00 90.69 108 GLY A C 1
ATOM 845 O O . GLY A 1 108 ? 29.037 -0.437 -25.237 1.00 90.69 108 GLY A O 1
ATOM 846 N N . GLN A 1 109 ? 31.079 0.278 -24.609 1.00 91.19 109 GLN A N 1
ATOM 847 C CA . GLN A 1 109 ? 31.817 -0.805 -25.254 1.00 91.19 109 GLN A CA 1
ATOM 848 C C . GLN A 1 109 ? 31.455 -2.161 -24.636 1.00 91.19 109 GLN A C 1
ATOM 850 O O . GLN A 1 109 ? 31.100 -3.080 -25.370 1.00 91.19 109 GLN A O 1
ATOM 855 N N . SER A 1 110 ? 31.438 -2.264 -23.303 1.00 92.81 110 SER A N 1
ATOM 856 C CA . SER A 1 110 ? 31.068 -3.498 -22.597 1.00 92.81 110 SER A CA 1
ATOM 857 C C . SER A 1 110 ? 29.661 -3.996 -22.956 1.00 92.81 110 SER A C 1
ATOM 859 O O . SER A 1 110 ? 29.434 -5.201 -23.075 1.00 92.81 110 SER A O 1
ATOM 861 N N . TYR A 1 111 ? 28.689 -3.100 -23.146 1.00 91.69 111 TYR A N 1
ATOM 862 C CA . TYR A 1 111 ? 27.357 -3.492 -23.618 1.00 91.69 111 TYR A CA 1
ATOM 863 C C . TYR A 1 111 ? 27.377 -4.000 -25.059 1.00 91.69 111 TYR A C 1
ATOM 865 O O . TYR A 1 111 ? 26.771 -5.030 -25.357 1.00 91.69 111 TYR A O 1
ATOM 873 N N . THR A 1 112 ? 28.113 -3.320 -25.933 1.00 89.56 112 THR A N 1
ATOM 874 C CA . THR A 1 112 ? 28.230 -3.703 -27.345 1.00 89.56 112 THR A CA 1
ATOM 875 C C . THR A 1 112 ? 28.911 -5.067 -27.501 1.00 89.56 112 THR A C 1
ATOM 877 O O . THR A 1 112 ? 28.437 -5.904 -28.266 1.00 89.56 112 THR A O 1
ATOM 880 N N . GLU A 1 113 ? 29.964 -5.340 -26.725 1.00 92.62 113 GLU A N 1
ATOM 881 C CA . GLU A 1 113 ? 30.658 -6.638 -26.685 1.00 92.62 113 GLU A CA 1
ATOM 882 C C . GLU A 1 113 ? 29.757 -7.775 -26.183 1.00 92.62 113 GLU A C 1
ATOM 884 O O . GLU A 1 113 ? 29.872 -8.910 -26.643 1.00 92.62 113 GLU A O 1
ATOM 889 N N . ARG A 1 114 ? 28.800 -7.469 -25.297 1.00 90.88 114 ARG A N 1
ATOM 890 C CA . ARG A 1 114 ? 27.745 -8.398 -24.854 1.00 90.88 114 ARG A CA 1
ATOM 891 C C . ARG A 1 114 ? 26.598 -8.555 -25.864 1.00 90.88 114 ARG A C 1
ATOM 893 O O . ARG A 1 114 ? 25.610 -9.219 -25.562 1.00 90.88 114 ARG A O 1
ATOM 900 N N . GLY A 1 115 ? 26.704 -7.951 -27.049 1.00 88.19 115 GLY A N 1
ATOM 901 C CA . GLY A 1 115 ? 25.687 -8.011 -28.101 1.00 88.19 115 GLY A CA 1
ATOM 902 C C . GLY A 1 115 ? 24.472 -7.112 -27.857 1.00 88.19 115 GLY A C 1
ATOM 903 O O . GLY A 1 115 ? 23.473 -7.227 -28.567 1.00 88.19 115 GLY A O 1
ATOM 904 N N . ILE A 1 116 ? 24.532 -6.206 -26.878 1.00 87.75 116 ILE A N 1
ATOM 905 C CA . ILE A 1 116 ? 23.447 -5.264 -26.606 1.00 87.75 116 ILE A CA 1
ATOM 906 C C . ILE A 1 116 ? 23.550 -4.101 -27.587 1.00 87.75 116 ILE A C 1
ATOM 908 O O . ILE A 1 116 ? 24.522 -3.345 -27.598 1.00 87.75 116 ILE A O 1
ATOM 912 N N . ARG A 1 117 ? 22.510 -3.927 -28.405 1.00 85.69 117 ARG A N 1
ATOM 913 C CA . ARG A 1 117 ? 22.432 -2.809 -29.343 1.00 85.69 117 ARG A CA 1
ATOM 914 C C . ARG A 1 117 ? 22.110 -1.515 -28.601 1.00 85.69 117 ARG A C 1
ATOM 916 O O . ARG A 1 117 ? 20.998 -1.331 -28.114 1.00 85.69 117 ARG A O 1
ATOM 923 N N . LEU A 1 118 ? 23.068 -0.598 -28.601 1.00 87.00 118 LEU A N 1
ATOM 924 C CA . LEU A 1 118 ? 22.901 0.766 -28.121 1.00 87.00 118 LEU A CA 1
ATOM 925 C C . LEU A 1 118 ? 22.531 1.683 -29.288 1.00 87.00 118 LEU A C 1
ATOM 927 O O . LEU A 1 118 ? 23.312 1.846 -30.226 1.00 87.00 118 LEU A O 1
ATOM 931 N N . THR A 1 119 ? 21.336 2.272 -29.248 1.00 83.81 119 THR A N 1
ATOM 932 C CA . THR A 1 119 ? 20.872 3.176 -30.310 1.00 83.81 119 THR A CA 1
ATOM 933 C C . THR A 1 119 ? 20.916 4.622 -29.819 1.00 83.81 119 THR A C 1
ATOM 935 O O . THR A 1 119 ? 20.241 4.939 -28.837 1.00 83.81 119 THR A O 1
ATOM 938 N N . PRO A 1 120 ? 21.676 5.519 -30.471 1.00 83.19 120 PRO A N 1
ATOM 939 C CA . PRO A 1 120 ? 21.519 6.950 -30.251 1.00 83.19 120 PRO A CA 1
ATOM 940 C C . PRO A 1 120 ? 20.110 7.364 -30.684 1.00 83.19 120 PRO A C 1
ATOM 942 O O . PRO A 1 120 ? 19.744 7.139 -31.836 1.00 83.19 120 PRO A O 1
ATOM 945 N N . MET A 1 121 ? 19.316 7.941 -29.782 1.00 78.69 121 MET A N 1
ATOM 946 C CA . MET A 1 121 ? 18.003 8.502 -30.125 1.00 78.69 121 MET A CA 1
ATOM 947 C C . MET A 1 121 ? 17.974 9.995 -29.827 1.00 78.69 121 MET A C 1
ATOM 949 O O . MET A 1 121 ? 18.510 10.451 -28.819 1.00 78.69 121 MET A O 1
ATOM 953 N N . LEU A 1 122 ? 17.334 10.751 -30.715 1.00 72.75 122 LEU A N 1
ATOM 954 C CA . LEU A 1 122 ? 17.159 12.197 -30.601 1.00 72.75 122 LEU A CA 1
ATOM 955 C C . LEU A 1 122 ? 15.669 12.540 -30.658 1.00 72.75 122 LEU A C 1
ATOM 957 O O . LEU A 1 122 ? 14.936 11.932 -31.439 1.00 72.75 122 LEU A O 1
ATOM 961 N N . GLY A 1 123 ? 15.258 13.533 -29.862 1.00 75.19 123 GLY A N 1
ATOM 962 C CA . GLY A 1 123 ? 13.949 14.200 -29.924 1.00 75.19 123 GLY A CA 1
ATOM 963 C C . GLY A 1 123 ? 12.775 13.261 -30.216 1.00 75.19 123 GLY A C 1
ATOM 964 O O . GLY A 1 123 ? 12.446 12.398 -29.407 1.00 75.19 123 GLY A O 1
ATOM 965 N N . GLU A 1 124 ? 12.200 13.394 -31.411 1.00 80.62 124 GLU A N 1
ATOM 966 C CA . GLU A 1 124 ? 11.000 12.675 -31.856 1.00 80.62 124 GLU A CA 1
ATOM 967 C C . GLU A 1 124 ? 11.101 11.145 -31.754 1.00 80.62 124 GLU A C 1
ATOM 969 O O . GLU A 1 124 ? 10.109 10.482 -31.461 1.00 80.62 124 GLU A O 1
ATOM 974 N N . GLN A 1 125 ? 12.287 10.558 -31.958 1.00 80.31 125 GLN A N 1
ATOM 975 C CA . GLN A 1 125 ? 12.473 9.106 -31.832 1.00 80.31 125 GLN A CA 1
ATOM 976 C C . GLN A 1 125 ? 12.351 8.646 -30.378 1.00 80.31 125 GLN A C 1
ATOM 978 O O . GLN A 1 125 ? 11.794 7.583 -30.101 1.00 80.31 125 GLN A O 1
ATOM 983 N N . PHE A 1 126 ? 12.856 9.460 -29.450 1.00 82.50 126 PHE A N 1
ATOM 984 C CA . PHE A 1 126 ? 12.724 9.209 -28.023 1.00 82.50 126 PHE A CA 1
ATOM 985 C C . PHE A 1 126 ? 11.264 9.378 -27.591 1.00 82.50 126 PHE A C 1
ATOM 987 O O . PHE A 1 126 ? 10.714 8.488 -26.950 1.00 82.50 126 PHE A O 1
ATOM 994 N N . ASP A 1 127 ? 10.600 10.448 -28.031 1.00 84.69 127 ASP A N 1
ATOM 995 C CA . ASP A 1 127 ? 9.180 10.688 -27.744 1.00 84.69 127 ASP A CA 1
ATOM 996 C C . ASP A 1 127 ? 8.277 9.568 -28.287 1.00 84.69 127 ASP A C 1
ATOM 998 O O . ASP A 1 127 ? 7.354 9.113 -27.602 1.00 84.69 127 ASP A O 1
ATOM 1002 N N . ALA A 1 128 ? 8.575 9.059 -29.486 1.00 84.31 128 ALA A N 1
ATOM 1003 C CA . ALA A 1 128 ? 7.893 7.904 -30.058 1.00 84.31 128 ALA A CA 1
ATOM 1004 C C . ALA A 1 128 ? 8.095 6.639 -29.208 1.00 84.31 128 ALA A C 1
ATOM 1006 O O . ALA A 1 128 ? 7.126 5.928 -28.941 1.00 84.31 128 ALA A O 1
ATOM 1007 N N . ALA A 1 129 ? 9.315 6.384 -28.718 1.00 82.25 129 ALA A N 1
ATOM 1008 C CA . ALA A 1 129 ? 9.607 5.250 -27.836 1.00 82.25 129 ALA A CA 1
ATOM 1009 C C . ALA A 1 129 ? 8.877 5.336 -26.480 1.00 82.25 129 ALA A C 1
ATOM 1011 O O . ALA A 1 129 ? 8.561 4.309 -25.878 1.00 82.25 129 ALA A O 1
ATOM 1012 N N . LEU A 1 130 ? 8.560 6.548 -26.011 1.00 87.12 130 LEU A N 1
ATOM 1013 C CA . LEU A 1 130 ? 7.726 6.761 -24.823 1.00 87.12 130 LEU A CA 1
ATOM 1014 C C . LEU A 1 130 ? 6.220 6.632 -25.103 1.00 87.12 130 LEU A C 1
ATOM 1016 O O . LEU A 1 130 ? 5.415 6.620 -24.168 1.00 87.12 130 LEU A O 1
ATOM 1020 N N . GLY A 1 131 ? 5.815 6.559 -26.373 1.00 85.00 131 GLY A N 1
ATOM 1021 C CA . GLY A 1 131 ? 4.413 6.636 -26.769 1.00 85.00 131 GLY A CA 1
ATOM 1022 C C . GLY A 1 131 ? 3.804 8.004 -26.448 1.00 85.00 131 GLY A C 1
ATOM 1023 O O . GLY A 1 131 ? 2.685 8.072 -25.938 1.00 85.00 131 GLY A O 1
ATOM 1024 N N . ALA A 1 132 ? 4.535 9.097 -26.683 1.00 83.00 132 ALA A N 1
ATOM 1025 C CA . ALA A 1 132 ? 4.113 10.452 -26.319 1.00 83.00 132 ALA A CA 1
ATOM 1026 C C . ALA A 1 132 ? 2.916 10.999 -27.130 1.00 83.00 132 ALA A C 1
ATOM 1028 O O . ALA A 1 132 ? 2.372 12.037 -26.771 1.00 83.00 132 ALA A O 1
ATOM 1029 N N . GLY A 1 133 ? 2.465 10.326 -28.194 1.00 85.75 133 GLY A N 1
ATOM 1030 C CA . GLY A 1 133 ? 1.349 10.812 -29.021 1.00 85.75 133 GLY A CA 1
ATOM 1031 C C . GLY A 1 133 ? -0.004 10.860 -28.295 1.00 85.75 133 GLY A C 1
ATOM 1032 O O . GLY A 1 133 ? -0.776 11.793 -28.484 1.00 85.75 133 GLY A O 1
ATOM 1033 N N . ASP A 1 134 ? -0.279 9.880 -27.435 1.00 88.75 134 ASP A N 1
ATOM 1034 C CA . ASP A 1 134 ? -1.578 9.663 -26.773 1.00 88.75 134 ASP A CA 1
ATOM 1035 C C . ASP A 1 134 ? -1.452 9.466 -25.247 1.00 88.75 134 ASP A C 1
ATOM 1037 O O . ASP A 1 134 ? -2.391 9.029 -24.577 1.00 88.75 134 ASP A O 1
ATOM 1041 N N . TYR A 1 135 ? -0.300 9.812 -24.655 1.00 89.94 135 TYR A N 1
ATOM 1042 C CA . TYR A 1 135 ? -0.026 9.531 -23.238 1.00 89.94 135 TYR A CA 1
ATOM 1043 C C . TYR A 1 135 ? -1.034 10.176 -22.283 1.00 89.94 135 TYR A C 1
ATOM 1045 O O . TYR A 1 135 ? -1.388 9.562 -21.279 1.00 89.94 135 TYR A O 1
ATOM 1053 N N . GLN A 1 136 ? -1.517 11.387 -22.586 1.00 91.69 136 GLN A N 1
ATOM 1054 C CA . GLN A 1 136 ? -2.492 12.073 -21.737 1.00 91.69 136 GLN A CA 1
ATOM 1055 C C . GLN A 1 136 ? -3.806 11.294 -21.674 1.00 91.69 136 GLN A C 1
ATOM 1057 O O . GLN A 1 136 ? -4.351 11.092 -20.592 1.00 91.69 136 GLN A O 1
ATOM 1062 N N . GLU A 1 137 ? -4.293 10.813 -22.819 1.00 91.56 137 GLU A N 1
ATOM 1063 C CA . GLU A 1 137 ? -5.519 10.020 -22.886 1.00 91.56 137 GLU A CA 1
ATOM 1064 C C . GLU A 1 137 ? -5.343 8.681 -22.165 1.00 91.56 137 GLU A C 1
ATOM 1066 O O . GLU A 1 137 ? -6.167 8.329 -21.318 1.00 91.56 137 GLU A O 1
ATOM 1071 N N . ARG A 1 138 ? -4.236 7.964 -22.422 1.00 90.88 138 ARG A N 1
ATOM 1072 C CA . ARG A 1 138 ? -3.927 6.706 -21.722 1.00 90.88 138 ARG A CA 1
ATOM 1073 C C . ARG A 1 138 ? -3.863 6.898 -20.213 1.00 90.88 138 ARG A C 1
ATOM 1075 O O . ARG A 1 138 ? -4.426 6.096 -19.473 1.00 90.88 138 ARG A O 1
ATOM 1082 N N . HIS A 1 139 ? -3.195 7.957 -19.763 1.00 91.19 139 HIS A N 1
ATOM 1083 C CA . HIS A 1 139 ? -3.042 8.288 -18.353 1.00 91.19 139 HIS A CA 1
ATOM 1084 C C . HIS A 1 139 ? -4.397 8.562 -17.691 1.00 91.19 139 HIS A C 1
ATOM 1086 O O . HIS A 1 139 ? -4.714 7.950 -16.671 1.00 91.19 139 HIS A O 1
ATOM 1092 N N . HIS A 1 140 ? -5.222 9.430 -18.287 1.00 91.62 140 HIS A N 1
ATOM 1093 C CA . HIS A 1 140 ? -6.546 9.745 -17.750 1.00 91.62 140 HIS A CA 1
ATOM 1094 C C . HIS A 1 140 ? -7.471 8.528 -17.734 1.00 91.62 140 HIS A C 1
ATOM 1096 O O . HIS A 1 140 ? -8.085 8.260 -16.704 1.00 91.62 140 HIS A O 1
ATOM 1102 N N . ARG A 1 141 ? -7.541 7.767 -18.835 1.00 91.50 141 ARG A N 1
ATOM 1103 C CA . ARG A 1 141 ? -8.368 6.556 -18.925 1.00 91.50 141 ARG A CA 1
ATOM 1104 C C . ARG A 1 141 ? -7.970 5.540 -17.858 1.00 91.50 141 ARG A C 1
ATOM 1106 O O . ARG A 1 141 ? -8.809 5.104 -17.078 1.00 91.50 141 ARG A O 1
ATOM 1113 N N . TYR A 1 142 ? -6.678 5.238 -17.763 1.00 92.00 142 TYR A N 1
ATOM 1114 C CA . TYR A 1 142 ? -6.168 4.270 -16.798 1.00 92.00 142 TYR A CA 1
ATOM 1115 C C . TYR A 1 142 ? -6.424 4.693 -15.347 1.00 92.00 142 TYR A C 1
ATOM 1117 O O . TYR A 1 142 ? -6.827 3.869 -14.528 1.00 92.00 142 TYR A O 1
ATOM 1125 N N . LEU A 1 143 ? -6.217 5.972 -15.009 1.00 91.56 143 LEU A N 1
ATOM 1126 C CA . LEU A 1 143 ? -6.487 6.458 -13.655 1.00 91.56 143 LEU A CA 1
ATOM 1127 C C . LEU A 1 143 ? -7.976 6.508 -13.328 1.00 91.56 143 LEU A C 1
ATOM 1129 O O . LEU A 1 143 ? -8.337 6.193 -12.196 1.00 91.56 143 LEU A O 1
ATOM 1133 N N . ALA A 1 144 ? -8.833 6.846 -14.292 1.00 91.75 144 ALA A N 1
ATOM 1134 C CA . ALA A 1 144 ? -10.278 6.785 -14.112 1.00 91.75 144 ALA A CA 1
ATOM 1135 C C . ALA A 1 144 ? -10.734 5.347 -13.815 1.00 91.75 144 ALA A C 1
ATOM 1137 O O . ALA A 1 144 ? -11.425 5.121 -12.821 1.00 91.75 144 ALA A O 1
ATOM 1138 N N . ASP A 1 145 ? -10.268 4.368 -14.596 1.00 91.25 145 ASP A N 1
ATOM 1139 C CA . ASP A 1 145 ? -10.570 2.948 -14.384 1.00 91.25 145 ASP A CA 1
ATOM 1140 C C . ASP A 1 145 ? -10.030 2.455 -13.035 1.00 91.25 145 ASP A C 1
ATOM 1142 O O . ASP A 1 145 ? -10.729 1.787 -12.268 1.00 91.25 145 ASP A O 1
ATOM 1146 N N . TYR A 1 146 ? -8.793 2.833 -12.700 1.00 91.50 146 TYR A N 1
ATOM 1147 C CA . TYR A 1 146 ? -8.166 2.513 -11.423 1.00 91.50 146 TYR A CA 1
ATOM 1148 C C . TYR A 1 146 ? -8.956 3.070 -10.233 1.00 91.50 146 TYR A C 1
ATOM 1150 O O . TYR A 1 146 ? -9.214 2.341 -9.272 1.00 91.50 146 TYR A O 1
ATOM 1158 N N . GLN A 1 147 ? -9.362 4.339 -10.286 1.00 91.44 147 GLN A N 1
ATOM 1159 C CA . GLN A 1 147 ? -10.146 4.984 -9.233 1.00 91.44 147 GLN A CA 1
ATOM 1160 C C . GLN A 1 147 ? -11.543 4.377 -9.120 1.00 91.44 147 GLN A C 1
ATOM 1162 O O . GLN A 1 147 ? -11.987 4.087 -8.010 1.00 91.44 147 GLN A O 1
ATOM 1167 N N . ALA A 1 148 ? -12.219 4.138 -10.246 1.00 92.19 148 ALA A N 1
ATOM 1168 C CA . ALA A 1 148 ? -13.550 3.543 -10.269 1.00 92.19 148 ALA A CA 1
ATOM 1169 C C . ALA A 1 148 ? -13.538 2.139 -9.652 1.00 92.19 148 ALA A C 1
ATOM 1171 O O . ALA A 1 148 ? -14.322 1.846 -8.747 1.00 92.19 148 ALA A O 1
ATOM 1172 N N . ARG A 1 149 ? -12.588 1.298 -10.074 1.00 91.62 149 ARG A N 1
ATOM 1173 C CA . ARG A 1 149 ? -12.450 -0.080 -9.593 1.00 91.62 149 ARG A CA 1
ATOM 1174 C C . ARG A 1 149 ? -12.086 -0.155 -8.108 1.00 91.62 149 ARG A C 1
ATOM 1176 O O . ARG A 1 149 ? -12.548 -1.049 -7.407 1.00 91.62 149 ARG A O 1
ATOM 1183 N N . ASN A 1 150 ? -11.279 0.786 -7.617 1.00 93.12 150 ASN A N 1
ATOM 1184 C CA . ASN A 1 150 ? -10.774 0.788 -6.240 1.00 93.12 150 ASN A CA 1
ATOM 1185 C C . ASN A 1 150 ? -11.479 1.804 -5.325 1.00 93.12 150 ASN A C 1
ATOM 1187 O O . ASN A 1 150 ? -11.012 2.052 -4.214 1.00 93.12 150 ASN A O 1
ATOM 1191 N N . LYS A 1 151 ? -12.620 2.370 -5.739 1.00 92.44 151 LYS A N 1
ATOM 1192 C CA . LYS A 1 151 ? -13.362 3.374 -4.957 1.00 92.44 151 LYS A CA 1
ATOM 1193 C C . LYS A 1 151 ? -13.664 2.898 -3.533 1.00 92.44 151 LYS A C 1
ATOM 1195 O O . LYS A 1 151 ? -13.425 3.636 -2.580 1.00 92.44 151 LYS A O 1
ATOM 1200 N N . GLY A 1 152 ? -14.131 1.655 -3.387 1.00 90.88 152 GLY A N 1
ATOM 1201 C CA . GLY A 1 152 ? -14.431 1.068 -2.078 1.00 90.88 152 GLY A CA 1
ATOM 1202 C C . GLY A 1 152 ? -13.198 0.972 -1.175 1.00 90.88 152 GLY A C 1
ATOM 1203 O O . GLY A 1 152 ? -13.266 1.319 -0.000 1.00 90.88 152 GLY A O 1
ATOM 1204 N N . PHE A 1 153 ? -12.044 0.590 -1.731 1.00 93.44 153 PHE A N 1
ATOM 1205 C CA . PHE A 1 153 ? -10.781 0.564 -0.991 1.00 93.44 153 PHE A CA 1
ATOM 1206 C C . PHE A 1 153 ? -10.393 1.939 -0.473 1.00 93.44 153 PHE A C 1
ATOM 1208 O O . PHE A 1 153 ? -10.094 2.082 0.708 1.00 93.44 153 PHE A O 1
ATOM 1215 N N . PHE A 1 154 ? -10.401 2.945 -1.349 1.00 92.94 154 PHE A N 1
ATOM 1216 C CA . PHE A 1 154 ? -10.004 4.295 -0.969 1.00 92.94 154 PHE A CA 1
ATOM 1217 C C . PHE A 1 154 ? -10.960 4.904 0.056 1.00 92.94 154 PHE A C 1
ATOM 1219 O O . PHE A 1 154 ? -10.499 5.613 0.947 1.00 92.94 154 PHE A O 1
ATOM 1226 N N . GLY A 1 155 ? -12.250 4.562 -0.000 1.00 92.81 155 GLY A N 1
ATOM 1227 C CA . GLY A 1 155 ? -13.215 4.890 1.048 1.00 92.81 155 GLY A CA 1
ATOM 1228 C C . GLY A 1 155 ? -12.831 4.300 2.409 1.00 92.81 155 GLY A C 1
ATOM 1229 O O . GLY A 1 155 ? -12.685 5.042 3.384 1.00 92.81 155 GLY A O 1
ATOM 1230 N N . VAL A 1 156 ? -12.568 2.987 2.472 1.00 92.38 156 VAL A N 1
ATOM 1231 C CA . VAL A 1 156 ? -12.129 2.317 3.713 1.00 92.38 156 VAL A CA 1
ATOM 1232 C C . VAL A 1 156 ? -10.793 2.867 4.210 1.00 92.38 156 VAL A C 1
ATOM 1234 O O . VAL A 1 156 ? -10.655 3.158 5.398 1.00 92.38 156 VAL A O 1
ATOM 1237 N N . ALA A 1 157 ? -9.810 3.028 3.324 1.00 92.75 157 ALA A N 1
ATOM 1238 C CA . ALA A 1 157 ? -8.491 3.541 3.671 1.00 92.75 157 ALA A CA 1
ATOM 1239 C C . ALA A 1 157 ? -8.584 4.969 4.227 1.00 92.75 157 ALA A C 1
ATOM 1241 O O . ALA A 1 157 ? -7.989 5.256 5.263 1.00 92.75 157 ALA A O 1
ATOM 1242 N N . ALA A 1 158 ? -9.373 5.849 3.600 1.00 93.06 158 ALA A N 1
ATOM 1243 C CA . ALA A 1 158 ? -9.591 7.215 4.076 1.00 93.06 158 ALA A CA 1
ATOM 1244 C C . ALA A 1 158 ? -10.265 7.261 5.452 1.00 93.06 158 ALA A C 1
ATOM 1246 O O . ALA A 1 158 ? -9.869 8.061 6.301 1.00 93.06 158 ALA A O 1
ATOM 1247 N N . GLY A 1 159 ? -11.248 6.393 5.697 1.00 92.38 159 GLY A N 1
ATOM 1248 C CA . GLY A 1 159 ? -11.848 6.247 7.020 1.00 92.38 159 GLY A CA 1
ATOM 1249 C C . GLY A 1 159 ? -10.845 5.741 8.059 1.00 92.38 159 GLY A C 1
ATOM 1250 O O . GLY A 1 159 ? -10.705 6.332 9.129 1.00 92.38 159 GLY A O 1
ATOM 1251 N N . ARG A 1 160 ? -10.054 4.717 7.719 1.00 92.19 160 ARG A N 1
ATOM 1252 C CA . ARG A 1 160 ? -9.004 4.174 8.596 1.00 92.19 160 ARG A CA 1
ATOM 1253 C C . ARG A 1 160 ? -7.908 5.183 8.909 1.00 92.19 160 ARG A C 1
ATOM 1255 O O . ARG A 1 160 ? -7.478 5.234 10.055 1.00 92.19 160 ARG A O 1
ATOM 1262 N N . MET A 1 161 ? -7.499 6.020 7.960 1.00 92.06 161 MET A N 1
ATOM 1263 C CA . MET A 1 161 ? -6.512 7.078 8.214 1.00 92.06 161 MET A CA 1
ATOM 1264 C C . MET A 1 161 ? -6.992 8.099 9.258 1.00 92.06 161 MET A C 1
ATOM 1266 O O . MET A 1 161 ? -6.181 8.670 9.989 1.00 92.06 161 MET A O 1
ATOM 1270 N N . LYS A 1 162 ? -8.312 8.295 9.374 1.00 92.25 162 LYS A N 1
ATOM 1271 C CA . LYS A 1 162 ? -8.929 9.169 10.383 1.00 92.25 162 LYS A CA 1
ATOM 1272 C C . LYS A 1 162 ? -9.152 8.468 11.726 1.00 92.25 162 LYS A C 1
ATOM 1274 O O . LYS A 1 162 ? -9.031 9.116 12.760 1.00 92.25 162 LYS A O 1
ATOM 1279 N N . SER A 1 163 ? -9.465 7.172 11.718 1.00 90.00 163 SER A N 1
ATOM 1280 C CA . SER A 1 163 ? -9.860 6.427 12.924 1.00 90.00 163 SER A CA 1
ATOM 1281 C C . SER A 1 163 ? -8.734 5.620 13.579 1.00 90.00 163 SER A C 1
ATOM 1283 O O . SER A 1 163 ? -8.850 5.244 14.743 1.00 90.00 163 SER A O 1
ATOM 1285 N N . THR A 1 164 ? -7.650 5.336 12.856 1.00 90.69 164 THR A N 1
ATOM 1286 C CA . THR A 1 164 ? -6.647 4.331 13.245 1.00 90.69 164 THR A CA 1
ATOM 1287 C C . THR A 1 164 ? -5.209 4.811 13.012 1.00 90.69 164 THR A C 1
ATOM 1289 O O . THR A 1 164 ? -4.985 5.866 12.425 1.00 90.69 164 THR A O 1
ATOM 1292 N N . PHE A 1 165 ? -4.217 4.020 13.423 1.00 87.31 165 PHE A N 1
ATOM 1293 C CA . PHE A 1 165 ? -2.779 4.251 13.195 1.00 87.31 165 PHE A CA 1
ATOM 1294 C C . PHE A 1 165 ? -2.338 4.203 11.714 1.00 87.31 165 PHE A C 1
ATOM 1296 O O . PHE A 1 165 ? -1.170 4.414 11.400 1.00 87.31 165 PHE A O 1
ATOM 1303 N N . ILE A 1 166 ? -3.255 3.901 10.789 1.00 90.19 166 ILE A N 1
ATOM 1304 C CA . ILE A 1 166 ? -2.969 3.903 9.353 1.00 90.19 166 ILE A CA 1
ATOM 1305 C C . ILE A 1 166 ? -2.669 5.325 8.885 1.00 90.19 166 ILE A C 1
ATOM 1307 O O . ILE A 1 166 ? -3.417 6.252 9.187 1.00 90.19 166 ILE A O 1
ATOM 1311 N N . GLU A 1 167 ? -1.608 5.465 8.097 1.00 88.94 167 GLU A N 1
ATOM 1312 C CA . GLU A 1 167 ? -1.201 6.727 7.468 1.00 88.94 167 GLU A CA 1
ATOM 1313 C C . GLU A 1 167 ? -1.286 6.664 5.942 1.00 88.94 167 GLU A C 1
ATOM 1315 O O . GLU A 1 167 ? -1.383 7.695 5.279 1.00 88.94 167 GLU A O 1
ATOM 1320 N N . LYS A 1 168 ? -1.247 5.457 5.359 1.00 88.31 168 LYS A N 1
ATOM 1321 C CA . LYS A 1 168 ? -1.284 5.267 3.903 1.00 88.31 168 LYS A CA 1
ATOM 1322 C C . LYS A 1 168 ? -2.111 4.050 3.503 1.00 88.31 168 LYS A C 1
ATOM 1324 O O . LYS A 1 168 ? -2.144 3.035 4.200 1.00 88.31 168 LYS A O 1
ATOM 1329 N N . GLY A 1 169 ? -2.747 4.156 2.339 1.00 90.75 169 GLY A N 1
ATOM 1330 C CA . GLY A 1 169 ? -3.431 3.063 1.656 1.00 90.75 169 GLY A CA 1
ATOM 1331 C C . GLY A 1 169 ? -2.883 2.902 0.243 1.00 90.75 169 GLY A C 1
ATOM 1332 O O . GLY A 1 169 ? -2.867 3.875 -0.506 1.00 90.75 169 GLY A O 1
ATOM 1333 N N . LEU A 1 170 ? -2.452 1.698 -0.126 1.00 91.31 170 LEU A N 1
ATOM 1334 C CA . LEU A 1 170 ? -1.968 1.384 -1.473 1.00 91.31 170 LEU A CA 1
ATOM 1335 C C . LEU A 1 170 ? -2.710 0.181 -2.045 1.00 91.31 170 LEU A C 1
ATOM 1337 O O . LEU A 1 170 ? -3.035 -0.748 -1.311 1.00 91.31 170 LEU A O 1
ATOM 1341 N N . VAL A 1 171 ? -2.917 0.151 -3.357 1.00 93.31 171 VAL A N 1
ATOM 1342 C CA . VAL A 1 171 ? -3.396 -1.049 -4.053 1.00 93.31 171 VAL A CA 1
ATOM 1343 C C . VAL A 1 171 ? -2.271 -1.620 -4.901 1.00 93.31 171 VAL A C 1
ATOM 1345 O O . VAL A 1 171 ? -1.660 -0.902 -5.691 1.00 93.31 171 VAL A O 1
ATOM 1348 N N . PHE A 1 172 ? -2.016 -2.919 -4.763 1.00 91.62 172 PHE A N 1
ATOM 1349 C CA . PHE A 1 172 ? -1.185 -3.668 -5.700 1.00 91.62 172 PHE A CA 1
ATOM 1350 C C . PHE A 1 172 ? -2.016 -3.968 -6.940 1.00 91.62 172 PHE A C 1
ATOM 1352 O O . PHE A 1 172 ? -2.857 -4.874 -6.964 1.00 91.62 172 PHE A O 1
ATOM 1359 N N . HIS A 1 173 ? -1.831 -3.127 -7.952 1.00 89.75 173 HIS A N 1
ATOM 1360 C CA . HIS A 1 173 ? -2.646 -3.147 -9.147 1.00 89.75 173 HIS A CA 1
ATOM 1361 C C . HIS A 1 173 ? -2.399 -4.402 -9.980 1.00 89.75 173 HIS A C 1
ATOM 1363 O O . HIS A 1 173 ? -1.269 -4.788 -10.251 1.00 89.75 173 HIS A O 1
ATOM 1369 N N . SER A 1 174 ? -3.489 -5.022 -10.413 1.00 89.88 174 SER A N 1
ATOM 1370 C CA . SER A 1 174 ? -3.492 -6.165 -11.321 1.00 89.88 174 SER A CA 1
ATOM 1371 C C . SER A 1 174 ? -4.830 -6.218 -12.054 1.00 89.88 174 SER A C 1
ATOM 1373 O O . SER A 1 174 ? -5.841 -5.693 -11.576 1.00 89.88 174 SER A O 1
ATOM 1375 N N . LYS A 1 175 ? -4.861 -6.832 -13.241 1.00 85.69 175 LYS A N 1
ATOM 1376 C CA . LYS A 1 175 ? -6.103 -6.980 -14.015 1.00 85.69 175 LYS A CA 1
ATOM 1377 C C . LYS A 1 175 ? -7.089 -7.916 -13.331 1.00 85.69 175 LYS A C 1
ATOM 1379 O O . LYS A 1 175 ? -8.256 -7.573 -13.192 1.00 85.69 175 LYS A O 1
ATOM 1384 N N . GLY A 1 176 ? -6.602 -9.032 -12.815 1.00 91.31 176 GLY A N 1
ATOM 1385 C CA . GLY A 1 176 ? -7.371 -9.958 -11.995 1.00 91.31 176 GLY A CA 1
ATOM 1386 C C . GLY A 1 176 ? -6.643 -10.231 -10.691 1.00 91.31 176 GLY A C 1
ATOM 1387 O O . GLY A 1 176 ? -6.074 -9.341 -10.079 1.00 91.31 176 GLY A O 1
ATOM 1388 N N . CYS A 1 177 ? -6.634 -11.486 -10.278 1.00 94.25 177 CYS A N 1
ATOM 1389 C CA . CYS A 1 177 ? -5.838 -12.000 -9.188 1.00 94.25 177 CYS A CA 1
ATOM 1390 C C . CYS A 1 177 ? -4.354 -11.686 -9.411 1.00 94.25 177 CYS A C 1
ATOM 1392 O O . CYS A 1 177 ? -3.793 -12.073 -10.433 1.00 94.25 177 CYS A O 1
ATOM 1394 N N . LEU A 1 178 ? -3.697 -11.091 -8.416 1.00 92.62 178 LEU A N 1
ATOM 1395 C CA . LEU A 1 178 ? -2.280 -10.726 -8.478 1.00 92.62 178 LEU A CA 1
ATOM 1396 C C . LEU A 1 178 ? -1.363 -11.921 -8.808 1.00 92.62 178 LEU A C 1
ATOM 1398 O O . LEU A 1 178 ? -0.305 -11.748 -9.398 1.00 92.62 178 LEU A O 1
ATOM 1402 N N . VAL A 1 179 ? -1.787 -13.136 -8.456 1.00 92.50 179 VAL A N 1
ATOM 1403 C CA . VAL A 1 179 ? -1.007 -14.367 -8.631 1.00 92.50 179 VAL A CA 1
ATOM 1404 C C . VAL A 1 179 ? -1.202 -15.012 -10.008 1.00 92.50 179 VAL A C 1
ATOM 1406 O O . VAL A 1 179 ? -0.235 -15.459 -10.612 1.00 92.50 179 VAL A O 1
ATOM 1409 N N . CYS A 1 180 ? -2.441 -15.106 -10.507 1.00 93.31 180 CYS A N 1
ATOM 1410 C CA . CYS A 1 180 ? -2.760 -15.876 -11.726 1.00 93.31 180 CYS A CA 1
ATOM 1411 C C . CYS A 1 180 ? -3.547 -15.109 -12.789 1.00 93.31 180 CYS A C 1
ATOM 1413 O O . CYS A 1 180 ? -3.952 -15.696 -13.786 1.00 93.31 180 CYS A O 1
ATOM 1415 N N . GLN A 1 181 ? -3.812 -13.824 -12.561 1.00 91.88 181 GLN A N 1
ATOM 1416 C CA . GLN A 1 181 ? -4.504 -12.902 -13.466 1.00 91.88 181 GLN A CA 1
ATOM 1417 C C . GLN A 1 181 ? -5.970 -13.242 -13.816 1.00 91.88 181 GLN A C 1
ATOM 1419 O O . GLN A 1 181 ? -6.625 -12.424 -14.450 1.00 91.88 181 GLN A O 1
ATOM 1424 N N . ARG A 1 182 ? -6.529 -14.374 -13.352 1.00 94.94 182 ARG A N 1
ATOM 1425 C CA . ARG A 1 182 ? -7.978 -14.682 -13.414 1.00 94.94 182 ARG A CA 1
ATOM 1426 C C . ARG A 1 182 ? -8.801 -13.693 -12.594 1.00 94.94 182 ARG A C 1
ATOM 1428 O O . ARG A 1 182 ? -8.269 -13.120 -11.651 1.00 94.94 182 ARG A O 1
ATOM 1435 N N . ASP A 1 183 ? -10.095 -13.568 -12.865 1.00 94.56 183 ASP A N 1
ATOM 1436 C CA . ASP A 1 183 ? -10.986 -12.696 -12.092 1.00 94.56 183 ASP A CA 1
ATOM 1437 C C . ASP A 1 183 ? -10.877 -12.923 -10.577 1.00 94.56 183 ASP A C 1
ATOM 1439 O O . ASP A 1 183 ? -10.739 -14.047 -10.081 1.00 94.56 183 ASP A O 1
ATOM 1443 N N . GLY A 1 184 ? -10.900 -11.819 -9.834 1.00 92.81 184 GLY A N 1
ATOM 1444 C CA . GLY A 1 184 ? -10.688 -11.823 -8.397 1.00 92.81 184 GLY A CA 1
ATOM 1445 C C . GLY A 1 184 ? -11.357 -10.647 -7.708 1.00 92.81 184 GLY A C 1
ATOM 1446 O O . GLY A 1 184 ? -11.648 -9.621 -8.323 1.00 92.81 184 GLY A O 1
ATOM 1447 N N . ALA A 1 185 ? -11.576 -10.808 -6.409 1.00 92.12 185 ALA A N 1
ATOM 1448 C CA . ALA A 1 185 ? -12.099 -9.767 -5.541 1.00 92.12 185 ALA A CA 1
ATOM 1449 C C . ALA A 1 185 ? -10.951 -9.048 -4.833 1.00 92.12 185 ALA A C 1
ATOM 1451 O O . ALA A 1 185 ? -9.855 -9.594 -4.678 1.00 92.12 185 ALA A O 1
ATOM 1452 N N . LEU A 1 186 ? -11.208 -7.818 -4.398 1.00 92.12 186 LEU A N 1
ATOM 1453 C CA . LEU A 1 186 ? -10.248 -7.067 -3.609 1.00 92.12 186 LEU A CA 1
ATOM 1454 C C . LEU A 1 186 ? -10.262 -7.551 -2.155 1.00 92.12 186 LEU A C 1
ATOM 1456 O O . LEU A 1 186 ? -11.288 -7.514 -1.482 1.00 92.12 186 LEU A O 1
ATOM 1460 N N . PHE A 1 187 ? -9.090 -7.924 -1.661 1.00 90.69 187 PHE A N 1
ATOM 1461 C CA . PHE A 1 187 ? -8.817 -8.212 -0.262 1.00 90.69 187 PHE A CA 1
ATOM 1462 C C . PHE A 1 187 ? -7.914 -7.135 0.315 1.00 90.69 187 PHE A C 1
ATOM 1464 O O . PHE A 1 187 ? -7.116 -6.523 -0.394 1.00 90.69 187 PHE A O 1
ATOM 1471 N N . THR A 1 188 ? -8.014 -6.921 1.622 1.00 89.75 188 THR A N 1
ATOM 1472 C CA . THR A 1 188 ? -7.201 -5.922 2.312 1.00 89.75 188 THR A CA 1
ATOM 1473 C C . THR A 1 188 ? -6.371 -6.568 3.400 1.00 89.75 188 THR A C 1
ATOM 1475 O O . THR A 1 188 ? -6.880 -7.396 4.152 1.00 89.75 188 THR A O 1
ATOM 1478 N N . THR A 1 189 ? -5.120 -6.154 3.527 1.00 87.62 189 THR A N 1
ATOM 1479 C CA . THR A 1 189 ? -4.260 -6.512 4.655 1.00 87.62 189 THR A CA 1
ATOM 1480 C C . THR A 1 189 ? -3.603 -5.259 5.197 1.00 87.62 189 THR A C 1
ATOM 1482 O O . THR A 1 189 ? -3.377 -4.299 4.465 1.00 87.62 189 THR A O 1
ATOM 1485 N N . THR A 1 190 ? -3.285 -5.277 6.481 1.00 86.88 190 THR A N 1
ATOM 1486 C CA . THR A 1 190 ? -2.649 -4.154 7.159 1.00 86.88 190 THR A CA 1
ATOM 1487 C C . THR A 1 190 ? -1.319 -4.609 7.723 1.00 86.88 190 THR A C 1
ATOM 1489 O O . THR A 1 190 ? -1.231 -5.696 8.293 1.00 86.88 190 THR A O 1
ATOM 1492 N N . ILE A 1 191 ? -0.293 -3.782 7.565 1.00 81.69 191 ILE A N 1
ATOM 1493 C CA . ILE A 1 191 ? 0.996 -3.957 8.224 1.00 81.69 191 ILE A CA 1
ATOM 1494 C C . ILE A 1 191 ? 1.322 -2.654 8.921 1.00 81.69 191 ILE A C 1
ATOM 1496 O O . ILE A 1 191 ? 1.210 -1.585 8.331 1.00 81.69 191 ILE A O 1
ATOM 1500 N N . GLY A 1 192 ? 1.772 -2.743 10.158 1.00 76.00 192 GLY A N 1
ATOM 1501 C CA . GLY A 1 192 ? 2.531 -1.657 10.732 1.00 76.00 192 GLY A CA 1
ATOM 1502 C C . GLY A 1 192 ? 2.944 -1.932 12.156 1.00 76.00 192 GLY A C 1
ATOM 1503 O O . GLY A 1 192 ? 2.672 -2.999 12.709 1.00 76.00 192 GLY A O 1
ATOM 1504 N N . ASP A 1 193 ? 3.634 -0.952 12.710 1.00 69.25 193 ASP A N 1
ATOM 1505 C CA . ASP A 1 193 ? 4.064 -0.938 14.096 1.00 69.25 193 ASP A CA 1
ATOM 1506 C C . ASP A 1 193 ? 3.018 -0.171 14.924 1.00 69.25 193 ASP A C 1
ATOM 1508 O O . ASP A 1 193 ? 2.687 0.956 14.553 1.00 69.25 193 ASP A O 1
ATOM 1512 N N . PRO A 1 194 ? 2.493 -0.722 16.036 1.00 56.09 194 PRO A N 1
ATOM 1513 C CA . PRO A 1 194 ? 1.614 0.009 16.954 1.00 56.09 194 PRO A CA 1
ATOM 1514 C C . PRO A 1 194 ? 2.190 1.338 17.477 1.00 56.09 194 PRO A C 1
ATOM 1516 O O . PRO A 1 194 ? 1.434 2.186 17.943 1.00 56.09 194 PRO A O 1
ATOM 1519 N N . THR A 1 195 ? 3.513 1.515 17.428 1.00 61.44 195 THR A N 1
ATOM 1520 C CA . THR A 1 195 ? 4.225 2.745 17.811 1.00 61.44 195 THR A CA 1
ATOM 1521 C C . THR A 1 195 ? 4.609 3.636 16.622 1.00 61.44 195 THR A C 1
ATOM 1523 O O . THR A 1 195 ? 5.182 4.706 16.826 1.00 61.44 195 THR A O 1
ATOM 1526 N N . GLY A 1 196 ? 4.296 3.220 15.390 1.00 67.00 196 GLY A N 1
ATOM 1527 C CA . GLY A 1 196 ? 4.728 3.874 14.157 1.00 67.00 196 GLY A CA 1
ATOM 1528 C C . GLY A 1 196 ? 3.634 3.976 13.091 1.00 67.00 196 GLY A C 1
ATOM 1529 O O . GLY A 1 196 ? 2.440 3.975 13.381 1.00 67.00 196 GLY A O 1
ATOM 1530 N N . GLU A 1 197 ? 4.056 4.110 11.833 1.00 75.12 197 GLU A N 1
ATOM 1531 C CA . GLU A 1 197 ? 3.152 4.290 10.693 1.00 75.12 197 GLU A CA 1
ATOM 1532 C C . GLU A 1 197 ? 2.492 2.964 10.283 1.00 75.12 197 GLU A C 1
ATOM 1534 O O . GLU A 1 197 ? 3.157 1.936 10.139 1.00 75.12 197 GLU A O 1
ATOM 1539 N N . GLY A 1 198 ? 1.178 2.983 10.057 1.00 84.75 198 GLY A N 1
ATOM 1540 C CA . GLY A 1 198 ? 0.442 1.854 9.497 1.00 84.75 198 GLY A CA 1
ATOM 1541 C C . GLY A 1 198 ? 0.212 1.975 7.990 1.00 84.75 198 GLY A C 1
ATOM 1542 O O . GLY A 1 198 ? -0.160 3.037 7.483 1.00 84.75 198 GLY A O 1
ATOM 1543 N N . LEU A 1 199 ? 0.345 0.857 7.280 1.00 86.44 199 LEU A N 1
ATOM 1544 C CA . LEU A 1 199 ? -0.002 0.708 5.873 1.00 86.44 199 LEU A CA 1
ATOM 1545 C C . LEU A 1 199 ? -1.181 -0.247 5.706 1.00 86.44 199 LEU A C 1
ATOM 1547 O O . LEU A 1 199 ? -1.140 -1.397 6.144 1.00 86.44 199 LEU A O 1
ATOM 1551 N N . MET A 1 200 ? -2.191 0.201 4.969 1.00 90.94 200 MET A N 1
ATOM 1552 C CA . MET A 1 200 ? -3.225 -0.665 4.420 1.00 90.94 200 MET A CA 1
ATOM 1553 C C . MET A 1 200 ? -2.917 -0.994 2.955 1.00 90.94 200 MET A C 1
ATOM 1555 O O . MET A 1 200 ? -2.678 -0.101 2.146 1.00 90.94 200 MET A O 1
ATOM 1559 N N . MET A 1 201 ? -2.958 -2.274 2.596 1.00 91.62 201 MET A N 1
ATOM 1560 C CA . MET A 1 201 ? -2.749 -2.751 1.230 1.00 91.62 201 MET A CA 1
ATOM 1561 C C . MET A 1 201 ? -4.000 -3.427 0.685 1.00 91.62 201 MET A C 1
ATOM 1563 O O . MET A 1 201 ? -4.578 -4.285 1.353 1.00 91.62 201 MET A O 1
ATOM 1567 N N . GLY A 1 202 ? -4.386 -3.066 -0.534 1.00 94.12 202 GLY A N 1
ATOM 1568 C CA . GLY A 1 202 ? -5.400 -3.737 -1.339 1.00 94.12 202 GLY A CA 1
ATOM 1569 C C . GLY A 1 202 ? -4.754 -4.694 -2.340 1.00 94.12 202 GLY A C 1
ATOM 1570 O O . GLY A 1 202 ? -3.828 -4.312 -3.052 1.00 94.12 202 GLY A O 1
ATOM 1571 N N . ILE A 1 203 ? -5.229 -5.936 -2.395 1.00 94.06 203 ILE A N 1
ATOM 1572 C CA . ILE A 1 203 ? -4.695 -7.005 -3.247 1.00 94.06 203 ILE A CA 1
ATOM 1573 C C . ILE A 1 203 ? -5.868 -7.744 -3.885 1.00 94.06 203 ILE A C 1
ATOM 1575 O O . ILE A 1 203 ? -6.774 -8.184 -3.180 1.00 94.06 203 ILE A O 1
ATOM 1579 N N . TYR A 1 204 ? -5.847 -7.937 -5.201 1.00 94.19 204 TYR A N 1
ATOM 1580 C CA . TYR A 1 204 ? -6.847 -8.766 -5.871 1.00 94.19 204 TYR A CA 1
ATOM 1581 C C . TYR A 1 204 ? -6.478 -10.247 -5.784 1.00 94.19 204 TYR A C 1
ATOM 1583 O O . TYR A 1 204 ? -5.376 -10.640 -6.170 1.00 94.19 204 TYR A O 1
ATOM 1591 N N . LEU A 1 205 ? -7.405 -11.090 -5.323 1.00 95.62 205 LEU A N 1
ATOM 1592 C CA . LEU A 1 205 ? -7.244 -12.546 -5.268 1.00 95.62 205 LEU A CA 1
ATOM 1593 C C . LEU A 1 205 ? -8.484 -13.242 -5.842 1.00 95.62 205 LEU A C 1
ATOM 1595 O O . LEU A 1 205 ? -9.614 -12.828 -5.585 1.00 95.62 205 LEU A O 1
ATOM 1599 N N . CYS A 1 206 ? -8.278 -14.307 -6.620 1.00 96.44 206 CYS A N 1
ATOM 1600 C CA . CYS A 1 206 ? -9.363 -15.219 -6.984 1.00 96.44 206 CYS A CA 1
ATOM 1601 C C . CYS A 1 206 ? -9.731 -16.093 -5.776 1.00 96.44 206 CYS A C 1
ATOM 1603 O O . CYS A 1 206 ? -8.962 -16.186 -4.820 1.00 96.44 206 CYS A O 1
ATOM 1605 N N . THR A 1 207 ? -10.880 -16.767 -5.824 1.00 95.75 207 THR A N 1
ATOM 1606 C CA . THR A 1 207 ? -11.395 -17.576 -4.704 1.00 95.75 207 THR A CA 1
ATOM 1607 C C . THR A 1 207 ? -10.389 -18.608 -4.187 1.00 95.75 207 THR A C 1
ATOM 1609 O O . THR A 1 207 ? -10.248 -18.776 -2.980 1.00 95.75 207 THR A O 1
ATOM 1612 N N . GLU A 1 208 ? -9.647 -19.255 -5.085 1.00 96.44 208 GLU A N 1
ATOM 1613 C CA . GLU A 1 208 ? -8.619 -20.243 -4.738 1.00 96.44 208 GLU A CA 1
ATOM 1614 C C . GLU A 1 208 ? -7.463 -19.612 -3.946 1.00 96.44 208 GLU A C 1
ATOM 1616 O O . GLU A 1 208 ? -7.167 -20.026 -2.828 1.00 96.44 208 GLU A O 1
ATOM 1621 N N . HIS A 1 209 ? -6.868 -18.539 -4.469 1.00 96.12 209 HIS A N 1
ATOM 1622 C CA . HIS A 1 209 ? -5.764 -17.853 -3.795 1.00 96.12 209 HIS A CA 1
ATOM 1623 C C . HIS A 1 209 ? -6.206 -17.093 -2.538 1.00 96.12 209 HIS A C 1
ATOM 1625 O O . HIS A 1 209 ? -5.417 -16.932 -1.611 1.00 96.12 209 HIS A O 1
ATOM 1631 N N . ALA A 1 210 ? -7.465 -16.658 -2.462 1.00 94.56 210 ALA A N 1
ATOM 1632 C CA . ALA A 1 210 ? -8.041 -16.107 -1.241 1.00 94.56 210 ALA A CA 1
ATOM 1633 C C . ALA A 1 210 ? -8.163 -17.174 -0.141 1.00 94.56 210 ALA A C 1
ATOM 1635 O O . ALA A 1 210 ? -7.862 -16.891 1.019 1.00 94.56 210 ALA A O 1
ATOM 1636 N N . ALA A 1 211 ? -8.549 -18.405 -0.497 1.00 94.06 211 ALA A N 1
ATOM 1637 C CA . ALA A 1 211 ? -8.595 -19.526 0.438 1.00 94.06 211 ALA A CA 1
ATOM 1638 C C . ALA A 1 211 ? -7.190 -19.921 0.924 1.00 94.06 211 ALA A C 1
ATOM 1640 O O . ALA A 1 211 ? -6.995 -20.120 2.124 1.00 94.06 211 ALA A O 1
ATOM 1641 N N . GLU A 1 212 ? -6.196 -19.954 0.028 1.00 94.31 212 GLU A N 1
ATOM 1642 C CA . GLU A 1 212 ? -4.791 -20.142 0.415 1.00 94.31 212 GLU A CA 1
ATOM 1643 C C . GLU A 1 212 ? -4.311 -19.026 1.356 1.00 94.31 212 GLU A C 1
ATOM 1645 O O . GLU A 1 212 ? -3.679 -19.299 2.376 1.00 94.31 212 GLU A O 1
ATOM 1650 N N . ALA A 1 213 ? -4.628 -17.764 1.047 1.00 91.56 213 ALA A N 1
ATOM 1651 C CA . ALA A 1 213 ? -4.240 -16.624 1.871 1.00 91.56 213 ALA A CA 1
ATOM 1652 C C . ALA A 1 213 ? -4.870 -16.675 3.269 1.00 91.56 213 ALA A C 1
ATOM 1654 O O . ALA A 1 213 ? -4.203 -16.365 4.255 1.00 91.56 213 ALA A O 1
ATOM 1655 N N . ALA A 1 214 ? -6.126 -17.120 3.368 1.00 87.94 214 ALA A N 1
ATOM 1656 C CA . ALA A 1 214 ? -6.835 -17.281 4.634 1.00 87.94 214 ALA A CA 1
ATOM 1657 C C . ALA A 1 214 ? -6.218 -18.354 5.547 1.00 87.94 214 ALA A C 1
ATOM 1659 O O . ALA A 1 214 ? -6.433 -18.317 6.759 1.00 87.94 214 ALA A O 1
ATOM 1660 N N . SER A 1 215 ? -5.441 -19.292 4.992 1.00 86.62 215 SER A N 1
ATOM 1661 C CA . SER A 1 215 ? -4.709 -20.299 5.766 1.00 86.62 215 SER A CA 1
ATOM 1662 C C . SER A 1 215 ? -3.344 -19.804 6.267 1.00 86.62 215 SER A C 1
ATOM 1664 O O . SER A 1 215 ? -2.623 -20.563 6.916 1.00 86.62 215 SER A O 1
ATOM 1666 N N . GLN A 1 216 ? -2.944 -18.576 5.923 1.00 85.44 216 GLN A N 1
ATOM 1667 C CA . GLN A 1 216 ? -1.685 -17.961 6.345 1.00 85.44 216 GLN A CA 1
ATOM 1668 C C . GLN A 1 216 ? -1.929 -16.921 7.453 1.00 85.44 216 GLN A C 1
ATOM 1670 O O . GLN A 1 216 ? -3.049 -16.437 7.612 1.00 85.44 216 GLN A O 1
ATOM 1675 N N . PRO A 1 217 ? -0.885 -16.514 8.204 1.00 81.00 217 PRO A N 1
ATOM 1676 C CA . PRO A 1 217 ? -1.016 -15.474 9.228 1.00 81.00 217 PRO A CA 1
ATOM 1677 C C . PRO A 1 217 ? -1.552 -14.130 8.707 1.00 81.00 217 PRO A C 1
ATOM 1679 O O . PRO A 1 217 ? -2.200 -13.396 9.449 1.00 81.00 217 PRO A O 1
ATOM 1682 N N . SER A 1 218 ? -1.273 -13.789 7.445 1.00 80.50 218 SER A N 1
ATOM 1683 C CA . SER A 1 218 ? -1.817 -12.611 6.763 1.00 80.50 218 SER A CA 1
ATOM 1684 C C . SER A 1 218 ? -1.740 -12.772 5.244 1.00 80.50 218 SER A C 1
ATOM 1686 O O . SER A 1 218 ? -0.926 -13.551 4.737 1.00 80.50 218 SER A O 1
ATOM 1688 N N . SER A 1 219 ? -2.519 -11.977 4.499 1.00 86.12 219 SER A N 1
ATOM 1689 C CA . SER A 1 219 ? -2.429 -11.949 3.032 1.00 86.12 219 SER A CA 1
ATOM 1690 C C . SER A 1 219 ? -1.049 -11.499 2.548 1.00 86.12 219 SER A C 1
ATOM 1692 O O . SER A 1 219 ? -0.594 -11.954 1.506 1.00 86.12 219 SER A O 1
ATOM 1694 N N . PHE A 1 220 ? -0.343 -10.655 3.306 1.00 84.19 220 PHE A N 1
ATOM 1695 C CA . PHE A 1 220 ? 1.038 -10.300 2.977 1.00 84.19 220 PHE A CA 1
ATOM 1696 C C . PHE A 1 220 ? 1.990 -11.489 3.133 1.00 84.19 220 PHE A C 1
ATOM 1698 O O . PHE A 1 220 ? 2.785 -11.758 2.238 1.00 84.19 220 PHE A O 1
ATOM 1705 N N . HIS A 1 221 ? 1.866 -12.252 4.226 1.00 85.00 221 HIS A N 1
ATOM 1706 C CA . HIS A 1 221 ? 2.666 -13.461 4.428 1.00 85.00 221 HIS A CA 1
ATOM 1707 C C . HIS A 1 221 ? 2.426 -14.483 3.312 1.00 85.00 221 HIS A C 1
ATOM 1709 O O . HIS A 1 221 ? 3.367 -15.096 2.811 1.00 85.00 221 HIS A O 1
ATOM 1715 N N . TYR A 1 222 ? 1.167 -14.619 2.892 1.00 89.38 222 TYR A N 1
ATOM 1716 C CA . TYR A 1 222 ? 0.799 -15.409 1.727 1.00 89.38 222 TYR A CA 1
ATOM 1717 C C . TYR A 1 222 ? 1.520 -14.949 0.456 1.00 89.38 222 TYR A C 1
ATOM 1719 O O . TYR A 1 222 ? 2.166 -15.772 -0.191 1.00 89.38 222 TYR A O 1
ATOM 1727 N N . LEU A 1 223 ? 1.458 -13.654 0.122 1.00 88.44 223 LEU A N 1
ATOM 1728 C CA . LEU A 1 223 ? 2.115 -13.124 -1.073 1.00 88.44 223 LEU A CA 1
ATOM 1729 C C . LEU A 1 223 ? 3.624 -13.366 -1.046 1.00 88.44 223 LEU A C 1
ATOM 1731 O O . LEU A 1 223 ? 4.159 -13.884 -2.021 1.00 88.44 223 LEU A O 1
ATOM 1735 N N . CYS A 1 224 ? 4.299 -13.066 0.067 1.00 84.81 224 CYS A N 1
ATOM 1736 C CA . CYS A 1 224 ? 5.734 -13.313 0.189 1.00 84.81 224 CYS A CA 1
ATOM 1737 C C . CYS A 1 224 ? 6.065 -14.777 -0.111 1.00 84.81 224 CYS A C 1
ATOM 1739 O O . CYS A 1 224 ? 6.888 -15.041 -0.983 1.00 84.81 224 CYS A O 1
ATOM 1741 N N . ARG A 1 225 ? 5.358 -15.729 0.517 1.00 86.50 225 ARG A N 1
ATOM 1742 C CA . ARG A 1 225 ? 5.575 -17.160 0.262 1.00 86.50 225 ARG A CA 1
ATOM 1743 C C . ARG A 1 225 ? 5.293 -17.548 -1.187 1.00 86.50 225 ARG A C 1
ATOM 1745 O O . ARG A 1 225 ? 6.067 -18.308 -1.762 1.00 86.50 225 ARG A O 1
ATOM 1752 N N . LYS A 1 226 ? 4.200 -17.048 -1.773 1.00 89.62 226 LYS A N 1
ATOM 1753 C CA . LYS A 1 226 ? 3.801 -17.363 -3.154 1.00 89.62 226 LYS A CA 1
ATOM 1754 C C . LYS A 1 226 ? 4.835 -16.872 -4.170 1.00 89.62 226 LYS A C 1
ATOM 1756 O O . LYS A 1 226 ? 5.040 -17.539 -5.177 1.00 89.62 226 LYS A O 1
ATOM 1761 N N . PHE A 1 227 ? 5.518 -15.767 -3.873 1.00 83.81 227 PHE A N 1
ATOM 1762 C CA . PHE A 1 227 ? 6.596 -15.208 -4.691 1.00 83.81 227 PHE A CA 1
ATOM 1763 C C . PHE A 1 227 ? 8.005 -15.637 -4.244 1.00 83.81 227 PHE A C 1
ATOM 1765 O O . PHE A 1 227 ? 8.984 -15.035 -4.662 1.00 83.81 227 PHE A O 1
ATOM 1772 N N . GLY A 1 228 ? 8.135 -16.687 -3.423 1.00 81.12 228 GLY A N 1
ATOM 1773 C CA . GLY A 1 228 ? 9.437 -17.272 -3.077 1.00 81.12 228 GLY A CA 1
ATOM 1774 C C . GLY A 1 228 ? 10.237 -16.516 -2.010 1.00 81.12 228 GLY A C 1
ATOM 1775 O O . GLY A 1 228 ? 11.413 -16.806 -1.812 1.00 81.12 228 GLY A O 1
ATOM 1776 N N . HIS A 1 229 ? 9.610 -15.592 -1.283 1.00 77.62 229 HIS A N 1
ATOM 1777 C CA . HIS A 1 229 ? 10.239 -14.812 -0.221 1.00 77.62 229 HIS A CA 1
ATOM 1778 C C . HIS A 1 229 ? 9.746 -15.224 1.171 1.00 77.62 229 HIS A C 1
ATOM 1780 O O . HIS A 1 229 ? 8.582 -15.567 1.392 1.00 77.62 229 HIS A O 1
ATOM 1786 N N . SER A 1 230 ? 10.634 -15.135 2.159 1.00 71.12 230 SER A N 1
ATOM 1787 C CA . SER A 1 230 ? 10.271 -15.272 3.569 1.00 71.12 230 SER A CA 1
ATOM 1788 C C . SER A 1 230 ? 10.009 -13.903 4.185 1.00 71.12 230 SER A C 1
ATOM 1790 O O . SER A 1 230 ? 10.843 -13.007 4.067 1.00 71.12 230 SER A O 1
ATOM 1792 N N . VAL A 1 231 ? 8.908 -13.754 4.921 1.00 68.31 231 VAL A N 1
ATOM 1793 C CA . VAL A 1 231 ? 8.769 -12.631 5.857 1.00 68.31 231 VAL A CA 1
ATOM 1794 C C . VAL A 1 231 ? 9.649 -12.933 7.066 1.00 68.31 231 VAL A C 1
ATOM 1796 O O . VAL A 1 231 ? 9.470 -13.969 7.709 1.00 68.31 231 VAL A O 1
ATOM 1799 N N . SER A 1 232 ? 10.608 -12.058 7.370 1.00 58.91 232 SER A N 1
ATOM 1800 C CA . SER A 1 232 ? 11.372 -12.154 8.611 1.00 58.91 232 SER A CA 1
ATOM 1801 C C . SER A 1 232 ? 10.468 -11.801 9.797 1.00 58.91 232 SER A C 1
ATOM 1803 O O . SER A 1 232 ? 9.721 -10.825 9.771 1.00 58.91 232 SER A O 1
ATOM 1805 N N . GLY A 1 233 ? 10.511 -12.629 10.840 1.00 56.72 233 GLY A N 1
ATOM 1806 C CA . GLY A 1 233 ? 9.648 -12.500 12.015 1.00 56.72 233 GLY A CA 1
ATOM 1807 C C . GLY A 1 233 ? 8.521 -13.531 12.039 1.00 56.72 233 GLY A C 1
ATOM 1808 O O . GLY A 1 233 ? 7.829 -13.781 11.054 1.00 56.72 233 GLY A O 1
ATOM 1809 N N . VAL A 1 234 ? 8.336 -14.165 13.198 1.00 51.25 234 VAL A N 1
ATOM 1810 C CA . VAL A 1 234 ? 7.233 -15.104 13.401 1.00 51.25 234 VAL A CA 1
ATOM 1811 C C . VAL A 1 234 ? 5.961 -14.281 13.579 1.00 51.25 234 VAL A C 1
ATOM 1813 O O . VAL A 1 234 ? 5.738 -13.715 14.647 1.00 51.25 234 VAL A O 1
ATOM 1816 N N . ALA A 1 235 ? 5.118 -14.222 12.549 1.00 57.81 235 ALA A N 1
ATOM 1817 C CA . ALA A 1 235 ? 3.749 -13.740 12.688 1.00 57.81 235 ALA A CA 1
ATOM 1818 C C . ALA A 1 235 ? 2.981 -14.729 13.582 1.00 57.81 235 ALA A C 1
ATOM 1820 O O . ALA A 1 235 ? 2.365 -15.682 13.106 1.00 57.81 235 ALA A O 1
ATOM 1821 N N . ARG A 1 236 ? 3.092 -14.563 14.903 1.00 60.06 236 ARG A N 1
ATOM 1822 C CA . ARG A 1 236 ? 2.300 -15.321 15.869 1.00 60.06 236 ARG A CA 1
ATOM 1823 C C . ARG A 1 236 ? 0.965 -14.624 16.035 1.00 60.06 236 ARG A C 1
ATOM 1825 O O . ARG A 1 236 ? 0.913 -13.414 16.238 1.00 60.06 236 ARG A O 1
ATOM 1832 N N . VAL A 1 237 ? -0.109 -15.405 16.000 1.00 67.44 237 VAL A N 1
ATOM 1833 C CA . VAL A 1 237 ? -1.396 -14.935 16.507 1.00 67.44 237 VAL A CA 1
ATOM 1834 C C . VAL A 1 237 ? -1.182 -14.581 17.976 1.00 67.44 237 VAL A C 1
ATOM 1836 O O . VAL A 1 237 ? -0.774 -15.434 18.766 1.00 67.44 237 VAL A O 1
ATOM 1839 N N . ALA A 1 238 ? -1.395 -13.313 18.319 1.00 73.19 238 ALA A N 1
ATOM 1840 C CA . ALA A 1 238 ? -1.278 -12.844 19.689 1.00 73.19 238 ALA A CA 1
ATOM 1841 C C . ALA A 1 238 ? -2.222 -13.645 20.599 1.00 73.19 238 ALA A C 1
ATOM 1843 O O . ALA A 1 238 ? -3.387 -13.870 20.253 1.00 73.19 238 ALA A O 1
ATOM 1844 N N . SER A 1 239 ? -1.723 -14.095 21.753 1.00 82.12 239 SER A N 1
ATOM 1845 C CA . SER A 1 239 ? -2.574 -14.747 22.747 1.00 82.12 239 SER A CA 1
ATOM 1846 C C . SER A 1 239 ? -3.561 -13.735 23.334 1.00 82.12 239 SER A C 1
ATOM 1848 O O . SER A 1 239 ? -3.306 -12.530 23.355 1.00 82.12 239 SER A O 1
ATOM 1850 N N . LYS A 1 240 ? -4.694 -14.228 23.841 1.00 84.31 240 LYS A N 1
ATOM 1851 C CA . LYS A 1 240 ? -5.700 -13.384 24.502 1.00 84.31 240 LYS A CA 1
ATOM 1852 C C . LYS A 1 240 ? -5.107 -12.587 25.666 1.00 84.31 240 LYS A C 1
ATOM 1854 O O . LYS A 1 240 ? -5.388 -11.398 25.782 1.00 84.31 240 LYS A O 1
ATOM 1859 N N . ASP A 1 241 ? -4.249 -13.219 26.462 1.00 86.44 241 ASP A N 1
ATOM 1860 C CA . ASP A 1 241 ? -3.593 -12.576 27.603 1.00 86.44 241 ASP A CA 1
ATOM 1861 C C . ASP A 1 241 ? -2.653 -11.457 27.154 1.00 86.44 241 ASP A C 1
ATOM 1863 O O . ASP A 1 241 ? -2.708 -10.360 27.701 1.00 86.44 241 ASP A O 1
ATOM 1867 N N . PHE A 1 242 ? -1.875 -11.690 26.092 1.00 85.62 242 PHE A N 1
ATOM 1868 C CA . PHE A 1 242 ? -1.003 -10.666 25.519 1.00 85.62 242 PHE A CA 1
ATOM 1869 C C . PHE A 1 242 ? -1.806 -9.471 24.986 1.00 85.62 242 PHE A C 1
ATOM 1871 O O . PHE A 1 242 ? -1.463 -8.320 25.239 1.00 85.62 242 PHE A O 1
ATOM 1878 N N . ILE A 1 243 ? -2.919 -9.726 24.289 1.00 85.81 243 ILE A N 1
ATOM 1879 C CA . ILE A 1 243 ? -3.836 -8.676 23.815 1.00 85.81 243 ILE A CA 1
ATOM 1880 C C . ILE A 1 243 ? -4.381 -7.858 24.995 1.00 85.81 243 ILE A C 1
ATOM 1882 O O . ILE A 1 243 ? -4.445 -6.628 24.915 1.00 85.81 243 ILE A O 1
ATOM 1886 N N . LEU A 1 244 ? -4.778 -8.524 26.082 1.00 89.50 244 LEU A N 1
ATOM 1887 C CA . LEU A 1 244 ? -5.340 -7.887 27.271 1.00 89.50 244 LEU A CA 1
ATOM 1888 C C . LEU A 1 244 ? -4.300 -7.027 28.000 1.00 89.50 244 LEU A C 1
ATOM 1890 O O . LEU A 1 244 ? -4.594 -5.887 28.358 1.00 89.50 244 LEU A O 1
ATOM 1894 N N . GLU A 1 245 ? -3.089 -7.556 28.178 1.00 90.25 245 GLU A N 1
ATOM 1895 C CA . GLU A 1 245 ? -1.953 -6.865 28.790 1.00 90.25 245 GLU A CA 1
ATOM 1896 C C . GLU A 1 245 ? -1.578 -5.612 27.993 1.00 90.25 245 GLU A C 1
ATOM 1898 O O . GLU A 1 245 ? -1.605 -4.507 28.539 1.00 90.25 245 GLU A O 1
ATOM 1903 N N . MET A 1 246 ? -1.350 -5.762 26.685 1.00 88.94 246 MET A N 1
ATOM 1904 C CA . MET A 1 246 ? -1.027 -4.650 25.788 1.00 88.94 246 MET A CA 1
ATOM 1905 C C . MET A 1 246 ? -2.126 -3.586 25.780 1.00 88.94 246 MET A C 1
ATOM 1907 O O . MET A 1 246 ? -1.842 -2.390 25.815 1.00 88.94 246 MET A O 1
ATOM 1911 N N . THR A 1 247 ? -3.395 -4.005 25.784 1.00 90.81 247 THR A N 1
ATOM 1912 C CA . THR A 1 247 ? -4.520 -3.068 25.866 1.00 90.81 247 THR A CA 1
ATOM 1913 C C . THR A 1 247 ? -4.513 -2.318 27.195 1.00 90.81 247 THR A C 1
ATOM 1915 O O . THR A 1 247 ? -4.656 -1.098 27.209 1.00 90.81 247 THR A O 1
ATOM 1918 N N . GLY A 1 248 ? -4.339 -3.019 28.316 1.00 93.50 248 GLY A N 1
ATOM 1919 C CA . GLY A 1 248 ? -4.285 -2.400 29.638 1.00 93.50 248 GLY A CA 1
ATOM 1920 C C . GLY A 1 248 ? -3.157 -1.376 29.752 1.00 93.50 248 GLY A C 1
ATOM 1921 O O . GLY A 1 248 ? -3.379 -0.282 30.272 1.00 93.50 248 GLY A O 1
ATOM 1922 N N . GLU A 1 249 ? -1.978 -1.702 29.227 1.00 93.00 249 GLU A N 1
ATOM 1923 C CA . GLU A 1 249 ? -0.823 -0.807 29.242 1.00 93.00 249 GLU A CA 1
ATOM 1924 C C . GLU A 1 249 ? -1.015 0.409 28.335 1.00 93.00 249 GLU A C 1
ATOM 1926 O O . GLU A 1 249 ? -0.760 1.539 28.753 1.00 93.00 249 GLU A O 1
ATOM 1931 N N . PHE A 1 250 ? -1.560 0.216 27.133 1.00 91.31 250 PHE A N 1
ATOM 1932 C CA . PHE A 1 250 ? -1.925 1.311 26.237 1.00 91.31 250 PHE A 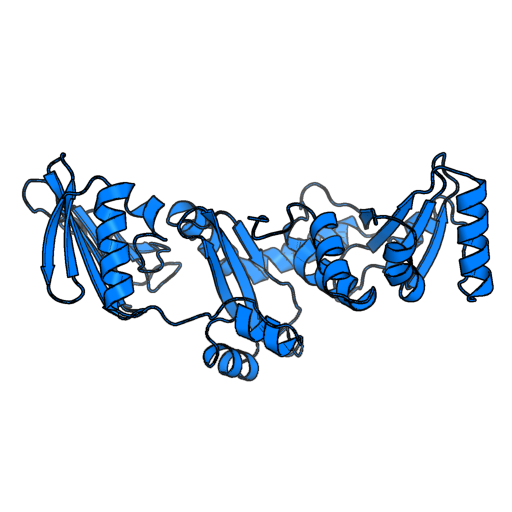CA 1
ATOM 1933 C C . PHE A 1 250 ? -2.923 2.278 26.887 1.00 91.31 250 PHE A C 1
ATOM 1935 O O . PHE A 1 250 ? -2.729 3.494 26.855 1.00 91.31 250 PHE A O 1
ATOM 1942 N N . LEU A 1 251 ? -3.974 1.753 27.526 1.00 93.75 251 LEU A N 1
ATOM 1943 C CA . LEU A 1 251 ? -4.971 2.583 28.204 1.00 93.75 251 LEU A CA 1
ATOM 1944 C C . LEU A 1 251 ? -4.335 3.435 29.312 1.00 93.75 251 LEU A C 1
ATOM 1946 O O . LEU A 1 251 ? -4.697 4.602 29.460 1.00 93.75 251 LEU A O 1
ATOM 1950 N N . LYS A 1 252 ? -3.379 2.885 30.069 1.00 94.50 252 LYS A N 1
ATOM 1951 C CA . LYS A 1 252 ? -2.665 3.628 31.116 1.00 94.50 252 LYS A CA 1
ATOM 1952 C C . LYS A 1 252 ? -1.723 4.679 30.542 1.00 94.50 252 LYS A C 1
ATOM 1954 O O . LYS A 1 252 ? -1.788 5.838 30.938 1.00 94.50 252 LYS A O 1
ATOM 1959 N N . THR A 1 253 ? -0.850 4.273 29.627 1.00 91.06 253 THR A N 1
ATOM 1960 C CA . THR A 1 253 ? 0.290 5.086 29.185 1.00 91.06 253 THR A CA 1
ATOM 1961 C C . THR A 1 253 ? -0.082 6.088 28.101 1.00 91.06 253 THR A C 1
ATOM 1963 O O . THR A 1 253 ? 0.322 7.243 28.181 1.00 91.06 253 THR A O 1
ATOM 1966 N N . GLN A 1 254 ? -0.882 5.679 27.114 1.00 89.25 254 GLN A N 1
ATOM 1967 C CA . GLN A 1 254 ? -1.223 6.515 25.959 1.00 89.25 254 GLN A CA 1
ATOM 1968 C C . GLN A 1 254 ? -2.495 7.333 26.182 1.00 89.25 254 GLN A C 1
ATOM 1970 O O . GLN A 1 254 ? -2.604 8.452 25.684 1.00 89.25 254 GLN A O 1
ATOM 1975 N N . LEU A 1 255 ? -3.461 6.799 26.939 1.00 90.31 255 LEU A N 1
ATOM 1976 C CA . LEU A 1 255 ? -4.727 7.492 27.217 1.00 90.31 255 LEU A CA 1
ATOM 1977 C C . LEU A 1 255 ? -4.821 8.079 28.630 1.00 90.31 255 LEU A C 1
ATOM 1979 O O . LEU A 1 255 ? -5.828 8.717 28.949 1.00 90.31 255 LEU A O 1
ATOM 1983 N N . GLY A 1 256 ? -3.800 7.881 29.472 1.00 93.06 256 GLY A N 1
ATOM 1984 C CA . GLY A 1 256 ? -3.767 8.400 30.841 1.00 93.06 256 GLY A CA 1
ATOM 1985 C C . GLY A 1 256 ? -4.870 7.831 31.735 1.00 93.06 256 GLY A C 1
ATOM 1986 O O . GLY A 1 256 ? -5.300 8.494 32.679 1.00 93.06 256 GLY A O 1
ATOM 1987 N N . CYS A 1 257 ? -5.393 6.645 31.418 1.00 96.00 257 CYS A N 1
ATOM 1988 C CA . CYS A 1 257 ? -6.498 6.055 32.155 1.00 96.00 257 CYS A CA 1
ATOM 1989 C C . CYS A 1 257 ? -6.014 5.288 33.390 1.00 96.00 257 CYS A C 1
ATOM 1991 O O . CYS A 1 257 ? -5.018 4.567 33.372 1.00 96.00 257 CYS A O 1
ATOM 1993 N N . ARG A 1 258 ? -6.818 5.321 34.448 1.00 97.12 258 ARG A N 1
ATOM 1994 C CA . ARG A 1 258 ? -6.729 4.377 35.560 1.00 97.12 258 ARG A CA 1
ATOM 1995 C C . ARG A 1 258 ? -7.575 3.148 35.245 1.00 97.12 258 ARG A C 1
ATOM 1997 O O . ARG A 1 258 ? -8.751 3.272 34.910 1.00 97.12 258 ARG A O 1
ATOM 2004 N N . ILE A 1 259 ? -7.004 1.953 35.379 1.00 97.75 259 ILE A N 1
ATOM 2005 C CA . ILE A 1 259 ? -7.770 0.710 35.228 1.00 97.75 259 ILE A CA 1
ATOM 2006 C C . ILE A 1 259 ? -8.638 0.505 36.472 1.00 97.75 259 ILE A C 1
ATOM 2008 O O . ILE A 1 259 ? -8.130 0.463 37.589 1.00 97.75 259 ILE A O 1
ATOM 2012 N N . ILE A 1 260 ? -9.949 0.386 36.271 1.00 97.19 260 ILE A N 1
ATOM 2013 C CA . ILE A 1 260 ? -10.937 0.173 37.336 1.00 97.19 260 ILE A CA 1
ATOM 2014 C C . ILE A 1 260 ? -11.144 -1.315 37.580 1.00 97.19 260 ILE A C 1
ATOM 2016 O O . ILE A 1 260 ? -11.217 -1.766 38.720 1.00 97.19 260 ILE A O 1
ATOM 2020 N N . LYS A 1 261 ? -11.298 -2.074 36.493 1.00 96.25 261 LYS A N 1
ATOM 2021 C CA . LYS A 1 261 ? -11.646 -3.490 36.545 1.00 96.25 261 LYS A CA 1
ATOM 2022 C C . LYS A 1 261 ? -11.204 -4.192 35.272 1.00 96.25 261 LYS A C 1
ATOM 2024 O O . LYS A 1 261 ? -11.405 -3.672 34.179 1.00 96.25 261 LYS A O 1
ATOM 2029 N N . ILE A 1 262 ? -10.688 -5.404 35.432 1.00 95.31 262 ILE A N 1
ATOM 2030 C CA . ILE A 1 262 ? -10.489 -6.367 34.350 1.00 95.31 262 ILE A CA 1
ATOM 2031 C C . ILE A 1 262 ? -11.353 -7.585 34.679 1.00 95.31 262 ILE A C 1
ATOM 2033 O O . ILE A 1 262 ? -11.315 -8.086 35.802 1.00 95.31 262 ILE A O 1
ATOM 2037 N N . ALA A 1 263 ? -12.186 -8.024 33.740 1.00 93.25 263 ALA A N 1
ATOM 2038 C CA . ALA A 1 263 ? -13.042 -9.195 33.905 1.00 93.25 263 ALA A CA 1
ATOM 2039 C C . ALA A 1 263 ? -13.153 -9.960 32.585 1.00 93.25 263 ALA A C 1
ATOM 2041 O O . ALA A 1 263 ? -13.784 -9.490 31.635 1.00 93.25 263 ALA A O 1
ATOM 2042 N N . GLY A 1 264 ? -12.527 -11.139 32.527 1.00 90.69 264 GLY A N 1
ATOM 2043 C CA . GLY A 1 264 ? -12.334 -11.863 31.271 1.00 90.69 264 GLY A CA 1
ATOM 2044 C C . GLY A 1 264 ? -11.645 -10.967 30.241 1.00 90.69 264 GLY A C 1
ATOM 2045 O O . GLY A 1 264 ? -10.707 -10.248 30.570 1.00 90.69 264 GLY A O 1
ATOM 2046 N N . MET A 1 265 ? -12.179 -10.928 29.021 1.00 91.31 265 MET A N 1
ATOM 2047 C CA . MET A 1 265 ? -11.679 -10.054 27.953 1.00 91.31 265 MET A CA 1
ATOM 2048 C C . MET A 1 265 ? -12.284 -8.641 27.966 1.00 91.31 265 MET A C 1
ATOM 2050 O O . MET A 1 265 ? -12.521 -8.043 26.917 1.00 91.31 265 MET A O 1
ATOM 2054 N N . THR A 1 266 ? -12.640 -8.123 29.141 1.00 94.62 266 THR A N 1
ATOM 2055 C CA . THR A 1 266 ? -13.194 -6.772 29.284 1.00 94.62 266 THR A CA 1
ATOM 2056 C C . THR A 1 266 ? -12.345 -5.947 30.234 1.00 94.62 266 THR A C 1
ATOM 2058 O O . THR A 1 266 ? -12.123 -6.356 31.373 1.00 94.62 266 THR A O 1
ATOM 2061 N N . ILE A 1 267 ? -11.929 -4.766 29.782 1.00 96.12 267 ILE A N 1
ATOM 2062 C CA . ILE A 1 267 ? -11.196 -3.785 30.580 1.00 96.12 267 ILE A CA 1
ATOM 2063 C C . ILE A 1 267 ? -12.068 -2.543 30.735 1.00 96.12 267 ILE A C 1
ATOM 2065 O O . ILE A 1 267 ? -12.479 -1.934 29.750 1.00 96.12 267 ILE A O 1
ATOM 2069 N N . THR A 1 268 ? -12.338 -2.160 31.977 1.00 97.38 268 THR A N 1
ATOM 2070 C CA . THR A 1 268 ? -12.956 -0.880 32.320 1.00 97.38 268 THR A CA 1
ATOM 2071 C C . THR A 1 268 ? -11.872 0.051 32.835 1.00 97.38 268 THR A C 1
ATOM 2073 O O . THR A 1 268 ? -11.207 -0.255 33.828 1.00 97.38 268 THR A O 1
ATOM 2076 N N . ALA A 1 269 ? -11.721 1.197 32.186 1.00 97.31 269 ALA A N 1
ATOM 2077 C CA . ALA A 1 269 ? -10.744 2.217 32.522 1.00 97.31 269 ALA A CA 1
ATOM 2078 C C . ALA A 1 269 ? -11.412 3.595 32.608 1.00 97.31 269 ALA A C 1
ATOM 2080 O O . ALA A 1 269 ? -12.476 3.817 32.036 1.00 97.31 269 ALA A O 1
ATOM 2081 N N . GLU A 1 270 ? -10.803 4.517 33.340 1.00 97.25 270 GLU A N 1
ATOM 2082 C CA . GLU A 1 270 ? -11.349 5.848 33.601 1.00 97.25 270 GLU A CA 1
ATOM 2083 C C . GLU A 1 270 ? -10.266 6.909 33.425 1.00 97.25 270 GLU A C 1
ATOM 2085 O O . GLU A 1 270 ? -9.159 6.761 33.944 1.00 97.25 270 GLU A O 1
ATOM 2090 N N . ARG A 1 271 ? -10.579 7.983 32.697 1.00 94.69 271 ARG A N 1
ATOM 2091 C CA . ARG A 1 271 ? -9.711 9.161 32.585 1.00 94.69 271 ARG A CA 1
ATOM 2092 C C . ARG A 1 271 ? -9.876 10.080 33.802 1.00 94.69 271 ARG A C 1
ATOM 2094 O O . ARG A 1 271 ? -10.950 10.095 34.399 1.00 94.69 271 ARG A O 1
ATOM 2101 N N . PRO A 1 272 ? -8.896 10.955 34.100 1.00 93.38 272 PRO A N 1
ATOM 2102 C CA . PRO A 1 272 ? -9.019 11.958 35.164 1.00 93.38 272 PRO A CA 1
ATOM 2103 C C . PRO A 1 272 ? -10.252 12.872 35.049 1.00 93.38 272 PRO A C 1
ATOM 2105 O O . PRO A 1 272 ? -10.729 13.391 36.050 1.00 93.38 272 PRO A O 1
ATOM 2108 N N . SER A 1 273 ? -10.800 13.047 33.841 1.00 92.06 273 SER A N 1
ATOM 2109 C CA . SER A 1 273 ? -12.039 13.799 33.604 1.00 92.06 273 SER A CA 1
ATOM 2110 C C . SER A 1 273 ? -13.315 13.103 34.106 1.00 92.06 273 SER A C 1
ATOM 2112 O O . SER A 1 273 ? -14.390 13.700 34.053 1.00 92.06 273 SER A O 1
ATOM 2114 N N . GLY A 1 274 ? -13.229 11.843 34.544 1.00 93.00 274 GLY A N 1
ATOM 2115 C CA . GLY A 1 274 ? -14.374 10.993 34.882 1.00 93.00 274 GLY A CA 1
ATOM 2116 C C . GLY A 1 274 ? -14.998 10.282 33.677 1.00 93.00 274 GLY A C 1
ATOM 2117 O O . GLY A 1 274 ? -15.997 9.586 33.833 1.00 93.00 274 GLY A O 1
ATOM 2118 N N . LEU A 1 275 ? -14.435 10.435 32.471 1.00 94.62 275 LEU A N 1
ATOM 2119 C CA . LEU A 1 275 ? -14.854 9.657 31.304 1.00 94.62 275 LEU A CA 1
ATOM 2120 C C . LEU A 1 275 ? -14.430 8.195 31.483 1.00 94.62 275 LEU A C 1
ATOM 2122 O O . LEU A 1 275 ? -13.240 7.905 31.626 1.00 94.62 275 LEU A O 1
ATOM 2126 N N . GLN A 1 276 ? -15.389 7.277 31.412 1.00 96.25 276 GLN A N 1
ATOM 2127 C CA . GLN A 1 276 ? -15.143 5.845 31.508 1.00 96.25 276 GLN A CA 1
ATOM 2128 C C . GLN A 1 276 ? -15.153 5.199 30.119 1.00 96.25 276 GLN A C 1
ATOM 2130 O O . GLN A 1 276 ? -16.087 5.378 29.337 1.00 96.25 276 GLN A O 1
ATOM 2135 N N . LEU A 1 277 ? -14.127 4.400 29.837 1.00 96.25 277 LEU A N 1
ATOM 2136 C CA . LEU A 1 277 ? -14.002 3.580 28.640 1.00 96.25 277 LEU A CA 1
ATOM 2137 C C . LEU A 1 277 ? -14.080 2.100 29.026 1.00 96.25 277 LEU A C 1
ATOM 2139 O O . LEU A 1 277 ? -13.323 1.623 29.872 1.00 96.25 277 LEU A O 1
ATOM 2143 N N . ILE A 1 278 ? -14.988 1.366 28.390 1.00 96.38 278 ILE A N 1
ATOM 2144 C CA . ILE A 1 278 ? -15.116 -0.085 28.536 1.00 96.38 278 ILE A CA 1
ATOM 2145 C C . ILE A 1 278 ? -14.728 -0.720 27.205 1.00 96.38 278 ILE A C 1
ATOM 2147 O O . ILE A 1 278 ? -15.443 -0.576 26.214 1.00 96.38 278 ILE A O 1
ATOM 2151 N N . VAL A 1 279 ? -13.616 -1.444 27.205 1.00 95.25 279 VAL A N 1
ATOM 2152 C CA . VAL A 1 279 ? -13.111 -2.197 26.058 1.00 95.25 279 VAL A CA 1
ATOM 2153 C C . VAL A 1 279 ? -13.500 -3.658 26.230 1.00 95.25 279 VAL A C 1
ATOM 2155 O O . VAL A 1 279 ? -13.108 -4.284 27.211 1.00 95.25 279 VAL A O 1
ATOM 2158 N N . ARG A 1 280 ? -14.266 -4.212 25.290 1.00 93.75 280 ARG A N 1
ATOM 2159 C CA . ARG A 1 280 ? -14.639 -5.633 25.239 1.00 93.75 280 ARG A CA 1
ATOM 2160 C C . ARG A 1 280 ? -13.957 -6.276 24.037 1.00 93.75 280 ARG A C 1
ATOM 2162 O O . ARG A 1 280 ? -14.210 -5.839 22.925 1.00 93.75 280 ARG A O 1
ATOM 2169 N N . LEU A 1 281 ? -13.153 -7.314 24.254 1.00 89.06 281 LEU A N 1
ATOM 2170 C CA . LEU A 1 281 ? -12.359 -8.015 23.234 1.00 89.06 281 LEU A CA 1
ATOM 2171 C C . LEU A 1 281 ? -12.702 -9.516 23.231 1.00 89.06 281 LEU A C 1
ATOM 2173 O O . LEU A 1 281 ? -11.878 -10.346 23.607 1.00 89.06 281 LEU A O 1
ATOM 2177 N N . ARG A 1 282 ? -13.948 -9.893 22.908 1.00 78.75 282 ARG A N 1
ATOM 2178 C CA . ARG A 1 282 ? -14.418 -11.293 23.047 1.00 78.75 282 ARG A CA 1
ATOM 2179 C C . ARG A 1 282 ? -13.478 -12.294 22.355 1.00 78.75 282 ARG A C 1
ATOM 2181 O O . ARG A 1 282 ? -13.155 -13.341 22.928 1.00 78.75 282 ARG A O 1
ATOM 2188 N N . ASP A 1 283 ? -13.022 -11.935 21.162 1.00 70.44 283 ASP A N 1
ATOM 2189 C CA . ASP A 1 283 ? -12.008 -12.625 20.370 1.00 70.44 283 ASP A CA 1
ATOM 2190 C C . ASP A 1 283 ? -11.381 -11.647 19.357 1.00 70.44 283 ASP A C 1
ATOM 2192 O O . ASP A 1 283 ? -11.687 -10.455 19.367 1.00 70.44 283 ASP A O 1
ATOM 2196 N N . ASN A 1 284 ? -10.515 -12.148 18.471 1.00 65.56 284 ASN A N 1
ATOM 2197 C CA . ASN A 1 284 ? -9.799 -11.342 17.473 1.00 65.56 284 ASN A CA 1
ATOM 2198 C C . ASN A 1 284 ? -10.710 -10.714 16.398 1.00 65.56 284 ASN A C 1
ATOM 2200 O O . ASN A 1 284 ? -10.214 -10.019 15.517 1.00 65.56 284 ASN A O 1
ATOM 2204 N N . ARG A 1 285 ? -12.011 -11.015 16.407 1.00 68.94 285 ARG A N 1
ATOM 2205 C CA . ARG A 1 285 ? -12.994 -10.578 15.412 1.00 68.94 285 ARG A CA 1
ATOM 2206 C C . ARG A 1 285 ? -14.270 -10.036 16.038 1.00 68.94 285 ARG A C 1
ATOM 2208 O O . ARG A 1 285 ? -15.200 -9.765 15.297 1.00 68.94 285 ARG A O 1
ATOM 2215 N N . THR A 1 286 ? -14.351 -9.899 17.358 1.00 83.06 286 THR A N 1
ATOM 2216 C CA . THR A 1 286 ? -15.568 -9.454 18.043 1.00 83.06 286 THR A CA 1
ATOM 2217 C C . THR A 1 286 ? -15.199 -8.518 19.175 1.00 83.06 286 THR A C 1
ATOM 2219 O O . THR A 1 286 ? -14.632 -8.942 20.191 1.00 83.06 286 THR A O 1
ATOM 2222 N N . TYR A 1 287 ? -15.564 -7.249 19.035 1.00 91.25 287 TYR A N 1
ATOM 2223 C CA . TYR A 1 287 ? -15.191 -6.225 19.999 1.00 91.25 287 TYR A CA 1
ATOM 2224 C C . TYR A 1 287 ? -16.265 -5.157 20.176 1.00 91.25 287 TYR A C 1
ATOM 2226 O O . TYR A 1 287 ? -17.188 -5.019 19.377 1.00 91.25 287 TYR A O 1
ATOM 2234 N N . ALA A 1 288 ? -16.133 -4.397 21.261 1.00 92.75 288 ALA A N 1
ATOM 2235 C CA . ALA A 1 288 ? -16.872 -3.161 21.445 1.00 92.75 288 ALA A CA 1
ATOM 2236 C C . ALA A 1 288 ? -16.098 -2.170 22.320 1.00 92.75 288 ALA A C 1
ATOM 2238 O O . ALA A 1 288 ? -15.469 -2.563 23.308 1.00 92.75 288 ALA A O 1
ATOM 2239 N N . TYR A 1 289 ? -16.225 -0.883 22.008 1.00 94.62 289 TYR A N 1
ATOM 2240 C CA . TYR A 1 289 ? -15.778 0.229 22.843 1.00 94.62 289 TYR A CA 1
ATOM 2241 C C . TYR A 1 289 ? -16.999 1.001 23.322 1.00 94.62 289 TYR A C 1
ATOM 2243 O O . TYR A 1 289 ? -17.800 1.464 22.514 1.00 94.62 289 TYR A O 1
ATOM 2251 N N . ILE A 1 290 ? -17.171 1.133 24.634 1.00 94.88 290 ILE A N 1
ATOM 2252 C CA . ILE A 1 290 ? -18.302 1.857 25.221 1.00 94.88 290 ILE A CA 1
ATOM 2253 C C . ILE A 1 290 ? -17.749 3.032 26.013 1.00 94.88 290 ILE A C 1
ATOM 2255 O O . ILE A 1 290 ? -16.981 2.837 26.955 1.00 94.88 290 ILE A O 1
ATOM 2259 N N . PHE A 1 291 ? -18.183 4.235 25.652 1.00 94.50 291 PHE A N 1
ATOM 2260 C CA . PHE A 1 291 ? -17.787 5.477 26.298 1.00 94.50 291 PHE A CA 1
ATOM 2261 C C . PHE A 1 291 ? -18.927 5.970 27.174 1.00 94.50 291 PHE A C 1
ATOM 2263 O O . PHE A 1 291 ? -20.058 6.128 26.705 1.00 94.50 291 PHE A O 1
ATOM 2270 N N . LYS A 1 292 ? -18.630 6.217 28.447 1.00 95.19 292 LYS A N 1
ATOM 2271 C CA . LYS A 1 292 ? -19.577 6.746 29.422 1.00 95.19 292 LYS A CA 1
ATOM 2272 C C . LYS A 1 292 ? -19.075 8.054 30.006 1.00 95.19 292 LYS A C 1
ATOM 2274 O O . LYS A 1 292 ? -17.890 8.177 30.308 1.00 95.19 292 LYS A O 1
ATOM 2279 N N . ASP A 1 293 ? -19.983 9.005 30.183 1.00 93.31 293 ASP A N 1
ATOM 2280 C CA . ASP A 1 293 ? -19.693 10.230 30.922 1.00 93.31 293 ASP A CA 1
ATOM 2281 C C . ASP A 1 293 ? -19.501 9.957 32.428 1.00 93.31 293 ASP A C 1
ATOM 2283 O O . ASP A 1 293 ? -19.696 8.839 32.915 1.00 93.31 293 ASP A O 1
ATOM 2287 N N . LYS A 1 294 ? -19.165 11.010 33.181 1.00 92.88 294 LYS A N 1
ATOM 2288 C CA . LYS A 1 294 ? -18.975 10.956 34.641 1.00 92.88 294 LYS A CA 1
ATOM 2289 C C . LYS A 1 294 ? -20.212 10.508 35.434 1.00 92.88 294 LYS A C 1
ATOM 2291 O O . LYS A 1 294 ? -20.088 10.153 36.600 1.00 92.88 294 LYS A O 1
ATOM 2296 N N . ASN A 1 295 ? -21.396 10.539 34.822 1.00 91.50 295 ASN A N 1
ATOM 2297 C CA . ASN A 1 295 ? -22.655 10.100 35.424 1.00 91.50 295 ASN A CA 1
ATOM 2298 C C . ASN A 1 295 ? -22.999 8.648 35.039 1.00 91.50 295 ASN A C 1
ATOM 2300 O O . ASN A 1 295 ? -24.063 8.145 35.397 1.00 91.50 295 ASN A O 1
ATOM 2304 N N . GLY A 1 296 ? -22.129 7.972 34.281 1.00 89.25 296 GLY A N 1
ATOM 2305 C CA . GLY A 1 296 ? -22.336 6.612 33.792 1.00 89.25 296 GLY A CA 1
ATOM 2306 C C . GLY A 1 296 ? -23.224 6.514 32.547 1.00 89.25 296 GLY A C 1
ATOM 2307 O O . GLY A 1 296 ? -23.563 5.397 32.138 1.00 89.25 296 GLY A O 1
ATOM 2308 N N . ILE A 1 297 ? -23.590 7.642 31.928 1.00 90.56 297 ILE A N 1
ATOM 2309 C CA . ILE A 1 297 ? -24.425 7.690 30.723 1.00 90.56 297 ILE A CA 1
ATOM 2310 C C . ILE A 1 297 ? -23.567 7.341 29.511 1.00 90.56 297 ILE A C 1
ATOM 2312 O O . ILE A 1 297 ? -22.520 7.945 29.296 1.00 90.56 297 ILE A O 1
ATOM 2316 N N . VAL A 1 298 ? -24.022 6.390 28.688 1.00 91.44 298 VAL A N 1
ATOM 2317 C CA . VAL A 1 298 ? -23.334 6.032 27.439 1.00 91.44 298 VAL A CA 1
ATOM 2318 C C . VAL A 1 298 ? -23.476 7.167 26.428 1.00 91.44 298 VAL A C 1
ATOM 2320 O O . VAL A 1 298 ? -24.587 7.489 26.005 1.00 91.44 298 VAL A O 1
ATOM 2323 N N . ILE A 1 299 ? -22.346 7.742 26.025 1.00 90.38 299 ILE A N 1
ATOM 2324 C CA . ILE A 1 299 ? -22.282 8.853 25.067 1.00 90.38 299 ILE A CA 1
ATOM 2325 C C . ILE A 1 299 ? -21.873 8.399 23.664 1.00 90.38 299 ILE A C 1
ATOM 2327 O O . ILE A 1 299 ? -22.249 9.038 22.685 1.00 90.38 299 ILE A O 1
ATOM 2331 N N . ALA A 1 300 ? -21.158 7.279 23.557 1.00 90.56 300 ALA A N 1
ATOM 2332 C CA . ALA A 1 300 ? -20.802 6.660 22.286 1.00 90.56 300 ALA A CA 1
ATOM 2333 C C . ALA A 1 300 ? -20.560 5.158 22.464 1.00 90.56 300 ALA A C 1
ATOM 2335 O O . ALA A 1 300 ? -20.156 4.697 23.540 1.00 90.56 300 ALA A O 1
ATOM 2336 N N . LYS A 1 301 ? -20.787 4.399 21.394 1.00 91.56 301 LYS A N 1
ATOM 2337 C CA . LYS A 1 301 ? -20.493 2.966 21.333 1.00 91.56 301 LYS A CA 1
ATOM 2338 C C . LYS A 1 301 ? -19.952 2.616 19.955 1.00 91.56 301 LYS A C 1
ATOM 2340 O O . LYS A 1 301 ? -20.588 2.949 18.967 1.00 91.56 301 LYS A O 1
ATOM 2345 N N . VAL A 1 302 ? -18.817 1.934 19.911 1.00 91.44 302 VAL A N 1
ATOM 2346 C CA . VAL A 1 302 ? -18.285 1.284 18.709 1.00 91.44 302 VAL A CA 1
ATOM 2347 C C . VAL A 1 302 ? -18.464 -0.211 18.881 1.00 91.44 302 VAL A C 1
ATOM 2349 O O . VAL A 1 302 ? -18.142 -0.728 19.952 1.00 91.44 302 VAL A O 1
ATOM 2352 N N . ASP A 1 303 ? -18.945 -0.902 17.860 1.00 87.56 303 ASP A N 1
ATOM 2353 C CA . ASP A 1 303 ? -18.911 -2.358 17.801 1.00 87.56 303 ASP A CA 1
ATOM 2354 C C . ASP A 1 303 ? -18.927 -2.851 16.353 1.00 87.56 303 ASP A C 1
ATOM 2356 O O . ASP A 1 303 ? -18.969 -2.063 15.409 1.00 87.56 303 ASP A O 1
ATOM 2360 N N . ASN A 1 304 ? -18.818 -4.163 16.188 1.00 84.81 304 ASN A N 1
ATOM 2361 C CA . ASN A 1 304 ? -18.741 -4.801 14.884 1.00 84.81 304 ASN A CA 1
ATOM 2362 C C . ASN A 1 304 ? -19.812 -5.871 14.666 1.00 84.81 304 ASN A C 1
ATOM 2364 O O . ASN A 1 304 ? -19.633 -6.783 13.858 1.00 84.81 304 ASN A O 1
ATOM 2368 N N . ALA A 1 305 ? -20.921 -5.784 15.404 1.00 82.25 305 ALA A N 1
ATOM 2369 C CA . ALA A 1 305 ? -22.050 -6.668 15.177 1.00 82.25 305 ALA A CA 1
ATOM 2370 C C . ALA A 1 305 ? -22.753 -6.280 13.869 1.00 82.25 305 ALA A C 1
ATOM 2372 O O . ALA A 1 305 ? -23.169 -5.139 13.693 1.00 82.25 305 ALA A O 1
ATOM 2373 N N . ASP A 1 306 ? -22.950 -7.240 12.973 1.00 80.31 306 ASP A N 1
ATOM 2374 C CA . ASP A 1 306 ? -23.591 -7.001 11.678 1.00 80.31 306 ASP A CA 1
ATOM 2375 C C . ASP A 1 306 ? -25.122 -6.894 11.820 1.00 80.31 306 ASP A C 1
ATOM 2377 O O . ASP A 1 306 ? -25.863 -7.859 11.641 1.00 80.31 306 ASP A O 1
ATOM 2381 N N . HIS A 1 307 ? -25.592 -5.729 12.268 1.00 78.69 307 HIS A N 1
ATOM 2382 C CA . HIS A 1 307 ? -27.017 -5.434 12.482 1.00 78.69 307 HIS A CA 1
ATOM 2383 C C . HIS A 1 307 ? -27.436 -4.039 11.997 1.00 78.69 307 HIS A C 1
ATOM 2385 O O . HIS A 1 307 ? -28.597 -3.655 12.140 1.00 78.69 307 HIS A O 1
ATOM 2391 N N . HIS A 1 308 ? -26.506 -3.296 11.394 1.00 81.94 308 HIS A N 1
ATOM 2392 C CA . HIS A 1 308 ? -26.738 -1.990 10.791 1.00 81.94 308 HIS A CA 1
ATOM 2393 C C . HIS A 1 308 ? -26.209 -1.970 9.362 1.00 81.94 308 HIS A C 1
ATOM 2395 O O . HIS A 1 308 ? -25.133 -2.489 9.081 1.00 81.94 308 HIS A O 1
ATOM 2401 N N . GLN A 1 309 ? -26.941 -1.309 8.466 1.00 81.38 309 GLN A N 1
ATOM 2402 C CA . GLN A 1 309 ? -26.417 -0.980 7.147 1.00 81.38 309 GLN A CA 1
ATOM 2403 C C . GLN A 1 309 ? -25.598 0.305 7.245 1.00 81.38 309 GLN A C 1
ATOM 2405 O O . GLN A 1 309 ? -26.141 1.385 7.466 1.00 81.38 309 GLN A O 1
ATOM 2410 N N . VAL A 1 310 ? -24.287 0.173 7.081 1.00 81.25 310 VAL A N 1
ATOM 2411 C CA . VAL A 1 310 ? -23.341 1.287 6.972 1.00 81.25 310 VAL A CA 1
ATOM 2412 C C . VAL A 1 310 ? -22.583 1.180 5.653 1.00 81.25 310 VAL A C 1
ATOM 2414 O O . VAL A 1 310 ? -22.492 0.100 5.074 1.00 81.25 310 VAL A O 1
ATOM 2417 N N . GLU A 1 311 ? -22.029 2.296 5.178 1.00 81.94 311 GLU A N 1
ATOM 2418 C CA . GLU A 1 311 ? -21.311 2.349 3.895 1.00 81.94 311 GLU A CA 1
ATOM 2419 C C . GLU A 1 311 ? -20.123 1.369 3.850 1.00 81.94 311 GLU A C 1
ATOM 2421 O O . GLU A 1 311 ? -19.890 0.709 2.840 1.00 81.94 311 GLU A O 1
ATOM 2426 N N . TYR A 1 312 ? -19.415 1.230 4.976 1.00 81.19 312 TYR A N 1
ATOM 2427 C CA . TYR A 1 312 ? -18.320 0.281 5.184 1.00 81.19 312 TYR A CA 1
ATOM 2428 C C . TYR A 1 312 ? -18.542 -0.461 6.505 1.00 81.19 312 TYR A C 1
ATOM 2430 O O . TYR A 1 312 ? -18.354 0.121 7.575 1.00 81.19 312 TYR A O 1
ATOM 2438 N N . GLY A 1 313 ? -19.005 -1.709 6.429 1.00 74.94 313 GLY A N 1
ATOM 2439 C CA . GLY A 1 313 ? -19.362 -2.539 7.585 1.00 74.94 313 GLY A CA 1
ATOM 2440 C C . GLY A 1 313 ? -18.501 -3.800 7.708 1.00 74.94 313 GLY A C 1
ATOM 2441 O O . GLY A 1 313 ? -17.704 -4.090 6.812 1.00 74.94 313 GLY A O 1
ATOM 2442 N N . PRO A 1 314 ? -18.651 -4.563 8.803 1.00 81.25 314 PRO A N 1
ATOM 2443 C CA . PRO A 1 314 ? -19.712 -4.447 9.812 1.00 81.25 314 PRO A CA 1
ATOM 2444 C C . PRO A 1 314 ? -19.402 -3.457 10.951 1.00 81.25 314 PRO A C 1
ATOM 2446 O O . PRO A 1 314 ? -20.279 -3.153 11.757 1.00 81.25 314 PRO A O 1
ATOM 2449 N N . ASP A 1 315 ? -18.170 -2.953 11.037 1.00 84.62 315 ASP A N 1
ATOM 2450 C CA . ASP A 1 315 ? -17.717 -2.063 12.109 1.00 84.62 315 ASP A CA 1
ATOM 2451 C C . ASP A 1 315 ? -18.388 -0.680 12.043 1.00 84.62 315 ASP A C 1
ATOM 2453 O O . ASP A 1 315 ? -18.257 0.063 11.063 1.00 84.62 315 ASP A O 1
ATOM 2457 N N . HIS A 1 316 ? -19.092 -0.305 13.109 1.00 87.12 316 HIS A N 1
ATOM 2458 C CA . HIS A 1 316 ? -19.873 0.925 13.169 1.00 87.12 316 HIS A CA 1
ATOM 2459 C C . HIS A 1 316 ? -19.808 1.604 14.542 1.00 87.12 316 HIS A C 1
ATOM 2461 O O . HIS A 1 316 ? -19.410 1.026 15.554 1.00 87.12 316 HIS A O 1
ATOM 2467 N N . ILE A 1 317 ? -20.172 2.886 14.566 1.00 87.62 317 ILE A N 1
ATOM 2468 C CA . ILE A 1 317 ? -20.260 3.716 15.765 1.00 87.62 317 ILE A CA 1
ATOM 2469 C C . ILE A 1 317 ? -21.663 4.306 15.892 1.00 87.62 317 ILE A C 1
ATOM 2471 O O . ILE A 1 317 ? -22.177 4.900 14.947 1.00 87.62 317 ILE A O 1
ATOM 2475 N N . HIS A 1 318 ? -22.239 4.185 17.084 1.00 87.19 318 HIS A N 1
ATOM 2476 C CA . HIS A 1 318 ? -23.429 4.908 17.511 1.00 87.19 318 HIS A CA 1
ATOM 2477 C C . HIS A 1 318 ? -23.004 6.195 18.216 1.00 87.19 318 HIS A C 1
ATOM 2479 O O . HIS A 1 318 ? -22.327 6.148 19.256 1.00 87.19 318 HIS A O 1
ATOM 2485 N N . VAL A 1 319 ? -23.413 7.339 17.674 1.00 77.12 319 VAL A N 1
ATOM 2486 C CA . VAL A 1 319 ? -23.202 8.649 18.300 1.00 77.12 319 VAL A CA 1
ATOM 2487 C C . VAL A 1 319 ? -24.433 8.972 19.141 1.00 77.12 319 VAL A C 1
ATOM 2489 O O . VAL A 1 319 ? -25.553 8.935 18.649 1.00 77.12 319 VAL A O 1
ATOM 2492 N N . SER A 1 320 ? -24.249 9.243 20.436 1.00 71.81 320 SER A N 1
ATOM 2493 C CA . SER A 1 320 ? -25.359 9.531 21.357 1.00 71.81 320 SER A CA 1
ATOM 2494 C C . SER A 1 320 ? -26.466 8.452 21.358 1.00 71.81 320 SER A C 1
ATOM 2496 O O . SER A 1 320 ? -27.644 8.761 21.153 1.00 71.81 320 SER A O 1
ATOM 2498 N N . PRO A 1 321 ? -26.138 7.182 21.679 1.00 66.19 321 PRO A N 1
ATOM 2499 C CA . PRO A 1 321 ? -27.089 6.060 21.624 1.00 66.19 321 PRO A CA 1
ATOM 2500 C C . PRO A 1 321 ? -28.321 6.241 22.531 1.00 66.19 321 PRO A C 1
ATOM 2502 O O . PRO A 1 321 ? -29.348 5.593 22.360 1.00 66.19 321 PRO A O 1
ATOM 2505 N N . ARG A 1 322 ? -28.262 7.158 23.503 1.00 65.00 322 ARG A N 1
ATOM 2506 C CA . ARG A 1 322 ? -29.418 7.508 24.336 1.00 65.00 322 ARG A CA 1
ATOM 2507 C C . ARG A 1 322 ? -30.522 8.240 23.563 1.00 65.00 322 ARG A C 1
ATOM 2509 O O . ARG A 1 322 ? -31.689 8.065 23.895 1.00 65.00 322 ARG A O 1
ATOM 2516 N N . THR A 1 323 ? -30.163 9.095 22.607 1.00 61.06 323 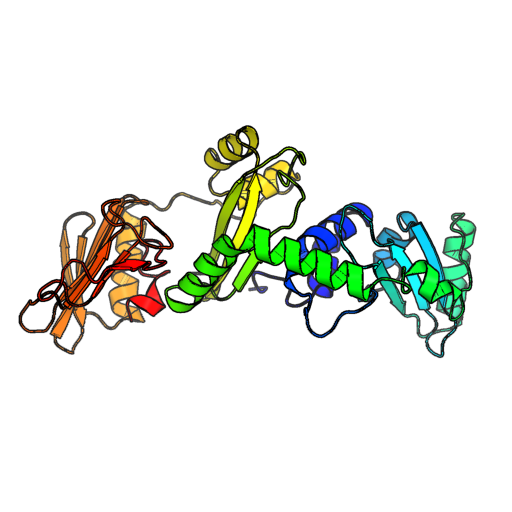THR A N 1
ATOM 2517 C CA . THR A 1 323 ? -31.109 9.971 21.895 1.00 61.06 323 THR A CA 1
ATOM 2518 C C . THR A 1 323 ? -31.511 9.414 20.541 1.00 61.06 323 THR A C 1
ATOM 2520 O O . THR A 1 323 ? -32.664 9.567 20.152 1.00 61.06 323 THR A O 1
ATOM 2523 N N . ASN A 1 324 ? -30.594 8.752 19.834 1.00 65.44 324 ASN A N 1
ATOM 2524 C CA . ASN A 1 324 ? -30.904 8.114 18.563 1.00 65.44 324 ASN A CA 1
ATOM 2525 C C . ASN A 1 324 ? -29.967 6.929 18.307 1.00 65.44 324 ASN A C 1
ATOM 2527 O O . ASN A 1 324 ? -28.841 7.101 17.853 1.00 65.44 324 ASN A O 1
ATOM 2531 N N . ASN A 1 325 ? -30.446 5.710 18.553 1.00 67.50 325 ASN A N 1
ATOM 2532 C CA . ASN A 1 325 ? -29.676 4.498 18.258 1.00 67.50 325 ASN A CA 1
ATOM 2533 C C . ASN A 1 325 ? -29.468 4.247 16.755 1.00 67.50 325 ASN A C 1
ATOM 2535 O O . ASN A 1 325 ? -28.634 3.411 16.420 1.00 67.50 325 ASN A O 1
ATOM 2539 N N . ASN A 1 326 ? -30.187 4.959 15.879 1.00 69.88 326 ASN A N 1
ATOM 2540 C CA . ASN A 1 326 ? -30.075 4.834 14.426 1.00 69.88 326 ASN A CA 1
ATOM 2541 C C . ASN A 1 326 ? -29.106 5.852 13.805 1.00 69.88 326 ASN A C 1
ATOM 2543 O O . ASN A 1 326 ? -28.869 5.780 12.602 1.00 69.88 326 ASN A O 1
ATOM 2547 N N . ASP A 1 327 ? -28.540 6.779 14.589 1.00 80.94 327 ASP A N 1
ATOM 2548 C CA . ASP A 1 327 ? -27.434 7.624 14.122 1.00 80.94 327 ASP A CA 1
ATOM 2549 C C . ASP A 1 327 ? -26.132 6.810 14.144 1.00 80.94 327 ASP A C 1
ATOM 2551 O O . ASP A 1 327 ? -25.336 6.844 15.093 1.00 80.94 327 ASP A O 1
ATOM 2555 N N . VAL A 1 328 ? -26.001 5.972 13.115 1.00 84.38 328 VAL A N 1
ATOM 2556 C CA . VAL A 1 328 ? -24.951 4.969 12.967 1.00 84.38 328 VAL A CA 1
ATOM 2557 C C . VAL A 1 328 ? -24.142 5.261 11.715 1.00 84.38 328 VAL A C 1
ATOM 2559 O O . VAL A 1 328 ? -24.682 5.497 10.636 1.00 84.38 328 VAL A O 1
ATOM 2562 N N . ARG A 1 329 ? -22.819 5.209 11.852 1.00 89.25 329 ARG A N 1
ATOM 2563 C CA . ARG A 1 329 ? -21.870 5.367 10.744 1.00 89.25 329 ARG A CA 1
ATOM 2564 C C . ARG A 1 329 ? -20.751 4.345 10.852 1.00 89.25 329 ARG A C 1
ATOM 2566 O O . ARG A 1 329 ? -20.493 3.832 11.937 1.00 89.25 329 ARG A O 1
ATOM 2573 N N . SER A 1 330 ? -20.052 4.089 9.752 1.00 90.50 330 SER A N 1
ATOM 2574 C CA . SER A 1 330 ? -18.839 3.266 9.751 1.00 90.50 330 SER A CA 1
ATOM 2575 C C . SER A 1 330 ? -17.815 3.792 10.756 1.00 90.50 330 SER A C 1
ATOM 2577 O O . SER A 1 330 ? -17.517 4.989 10.775 1.00 90.50 330 SER A O 1
ATOM 2579 N N . SER A 1 331 ? -17.267 2.911 11.594 1.00 89.19 331 SER A N 1
ATOM 2580 C CA . SER A 1 331 ? -16.219 3.292 12.552 1.00 89.19 331 SER A CA 1
ATOM 2581 C C . SER A 1 331 ? -14.822 3.211 11.940 1.00 89.19 331 SER A C 1
ATOM 2583 O O . SER A 1 331 ? -13.927 3.951 12.352 1.00 89.19 331 SER A O 1
ATOM 2585 N N . PHE A 1 332 ? -14.645 2.335 10.943 1.00 90.94 332 PHE A N 1
ATOM 2586 C CA . PHE A 1 332 ? -13.359 2.016 10.315 1.00 90.94 332 PHE A CA 1
ATOM 2587 C C . PHE A 1 332 ? -12.307 1.465 11.292 1.00 90.94 332 PHE A C 1
ATOM 2589 O O . PHE A 1 332 ? -11.112 1.545 11.018 1.00 90.94 332 PHE A O 1
ATOM 2596 N N . THR A 1 333 ? -12.734 0.924 12.431 1.00 90.00 333 THR A N 1
ATOM 2597 C CA . THR A 1 333 ? -11.849 0.391 13.476 1.00 90.00 333 THR A CA 1
ATOM 2598 C C . THR A 1 333 ? -11.441 -1.059 13.210 1.00 90.00 333 THR A C 1
ATOM 2600 O O . THR A 1 333 ? -12.060 -1.755 12.408 1.00 90.00 333 THR A O 1
ATOM 2603 N N . TYR A 1 334 ? -10.374 -1.508 13.871 1.00 85.62 334 TYR A N 1
ATOM 2604 C CA . TYR A 1 334 ? -9.872 -2.885 13.818 1.00 85.62 334 TYR A CA 1
ATOM 2605 C C . TYR A 1 334 ? -10.307 -3.739 15.007 1.00 85.62 334 TYR A C 1
ATOM 2607 O O . TYR A 1 334 ? -10.150 -4.958 14.972 1.00 85.62 334 TYR A O 1
ATOM 2615 N N . GLY A 1 335 ? -10.781 -3.113 16.083 1.00 84.69 335 GLY A N 1
ATOM 2616 C CA . GLY A 1 335 ? -11.069 -3.826 17.321 1.00 84.69 335 GLY A CA 1
ATOM 2617 C C . GLY A 1 335 ? -9.860 -4.096 18.185 1.00 84.69 335 GLY A C 1
ATOM 2618 O O . GLY A 1 335 ? -9.910 -4.953 19.068 1.00 84.69 335 GLY A O 1
ATOM 2619 N N . PHE A 1 336 ? -8.783 -3.349 17.951 1.00 86.25 336 PHE A N 1
ATOM 2620 C CA . PHE A 1 336 ? -7.610 -3.372 18.798 1.00 86.25 336 PHE A CA 1
ATOM 2621 C C . PHE A 1 336 ? -7.251 -1.939 19.216 1.00 86.25 336 PHE A C 1
ATOM 2623 O O . PHE A 1 336 ? -6.820 -1.160 18.364 1.00 86.25 336 PHE A O 1
ATOM 2630 N N . PRO A 1 337 ? -7.406 -1.559 20.503 1.00 86.81 337 PRO A N 1
ATOM 2631 C CA . PRO A 1 337 ? -7.336 -0.155 20.925 1.00 86.81 337 PRO A CA 1
ATOM 2632 C C . PRO A 1 337 ? -6.058 0.588 20.550 1.00 86.81 337 PRO A C 1
ATOM 2634 O O . PRO A 1 337 ? -6.116 1.776 20.248 1.00 86.81 337 PRO A O 1
ATOM 2637 N N . MET A 1 338 ? -4.920 -0.110 20.522 1.00 84.38 338 MET A N 1
ATOM 2638 C CA . MET A 1 338 ? -3.649 0.474 20.083 1.00 84.38 338 MET A CA 1
ATOM 2639 C C . MET A 1 338 ? -3.687 0.919 18.620 1.00 84.38 338 MET A C 1
ATOM 2641 O O . MET A 1 338 ? -3.114 1.943 18.270 1.00 84.38 338 MET A O 1
ATOM 2645 N N . LEU A 1 339 ? -4.385 0.166 17.769 1.00 86.31 339 LEU A N 1
ATOM 2646 C CA . LEU A 1 339 ? -4.539 0.497 16.356 1.00 86.31 339 LEU A CA 1
ATOM 2647 C C . LEU A 1 339 ? -5.635 1.543 16.157 1.00 86.31 339 LEU A C 1
ATOM 2649 O O . LEU A 1 339 ? -5.526 2.355 15.250 1.00 86.31 339 LEU A O 1
ATOM 2653 N N . ASP A 1 340 ? -6.649 1.571 17.019 1.00 89.56 340 ASP A N 1
ATOM 2654 C CA . ASP A 1 340 ? -7.808 2.472 16.938 1.00 89.56 340 ASP A CA 1
ATOM 2655 C C . ASP A 1 340 ? -7.617 3.780 17.733 1.00 89.56 340 ASP A C 1
ATOM 2657 O O . ASP A 1 340 ? -8.578 4.478 18.065 1.00 89.56 340 ASP A O 1
ATOM 2661 N N . VAL A 1 341 ? -6.364 4.118 18.061 1.00 85.00 341 VAL A N 1
ATOM 2662 C CA . VAL A 1 341 ? -6.011 5.223 18.964 1.00 85.00 341 VAL A CA 1
ATOM 2663 C C . VAL A 1 341 ? -6.630 6.558 18.558 1.00 85.00 341 VAL A C 1
ATOM 2665 O O . VAL A 1 341 ? -7.118 7.273 19.429 1.00 85.00 341 VAL A O 1
ATOM 2668 N N . LYS A 1 342 ? -6.653 6.893 17.260 1.00 89.50 342 LYS A N 1
ATOM 2669 C CA . LYS A 1 342 ? -7.173 8.186 16.785 1.00 89.50 342 LYS A CA 1
ATOM 2670 C C . LYS A 1 342 ? -8.667 8.335 17.068 1.00 89.50 342 LYS A C 1
ATOM 2672 O O . LYS A 1 342 ? -9.095 9.426 17.421 1.00 89.50 342 LYS A O 1
ATOM 2677 N N . LEU A 1 343 ? -9.441 7.254 16.950 1.00 89.62 343 LEU A N 1
ATOM 2678 C CA . LEU A 1 343 ? -10.869 7.268 17.261 1.00 89.62 343 LEU A CA 1
ATOM 2679 C C . LEU A 1 343 ? -11.139 7.271 18.771 1.00 89.62 343 LEU A C 1
ATOM 2681 O O . LEU A 1 343 ? -12.103 7.890 19.214 1.00 89.62 343 LEU A O 1
ATOM 2685 N N . ILE A 1 344 ? -10.337 6.545 19.555 1.00 88.62 344 ILE A N 1
ATOM 2686 C CA . ILE A 1 344 ? -10.555 6.402 21.005 1.00 88.62 344 ILE A CA 1
ATOM 2687 C C . ILE A 1 344 ? -10.101 7.651 21.782 1.00 88.62 344 ILE A C 1
ATOM 2689 O O . ILE A 1 344 ? -10.607 7.907 22.881 1.00 88.62 344 ILE A O 1
ATOM 2693 N N . ARG A 1 345 ? -9.109 8.382 21.264 1.00 85.06 345 ARG A N 1
ATOM 2694 C CA . ARG A 1 345 ? -8.507 9.536 21.936 1.00 85.06 345 ARG A CA 1
ATOM 2695 C C . ARG A 1 345 ? -9.505 10.668 22.133 1.00 85.06 345 ARG A C 1
ATOM 2697 O O . ARG A 1 345 ? -9.560 11.124 23.307 1.00 85.06 345 ARG A O 1
#

pLDDT: mean 86.11, std 10.04, range [36.28, 97.75]

Organism: Rhodopila globiformis (NCBI:txid1071)

Sequence (345 aa):
MKPLLPSSLRELVNDAIELGLDGQQIDALVTTVAVNFLDPQKPVPALIIRVSGAPAFDLFIQNGEANIVLFDWKTRFVSIFPPRPDGFPLARVYVLEVHDLLDFAHIGQSYTERGIRLTPMLGEQFDA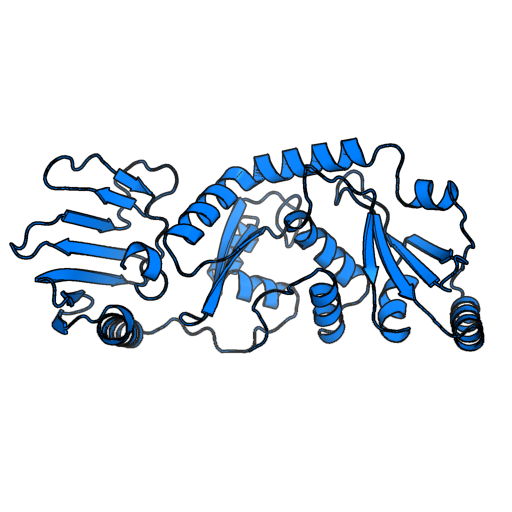ALGAGDYQERHHRYLADYQARNKGFFGVAAGRMKSTFIEKGLVFHSKGCLVCQRDGALFTTTIGDPTGEGLMMGIYLCTEHAAEAASQPSSFHYLCRKFGHSVSGVARVASKDFILEMTGEFLKTQLGCRIIKIAGMTITAERPSGLQLIVRLRDNRTYAYIFKDKNGIVIAKVDNADHHQVEYGPDHIHVSPRTNNNDVRSSFTYGFPMLDVKLIR

Secondary structure (DSSP, 8-state):
---SS-SSHHHHHHHHHHTT--HHHHHHHHHHHGGGG--TTS--SEEEEE-SSHHHHHHHHTT-SEEEEEESSSEEEEEEE---TTS-SSEEEEEEE---HHHHHHHHHHHHHTT---EE--THHHHHHTTTTSHHHHHHHHHHHHHHHTHHHHHHHHHHHHHSSEEEEEEE--SS-TTT-S--EEEEEEEE-TTS-EEEEEEEE-HHHHHHHHTSS-HHHHHHHHTT-PPSS--PPPPHHHHHHHHHHHHHHTT-PEEEEEETTEEEEE-TTS-EEEEEEEETTEEEEEEE-TTS-EEEEEE--S-S--SS-S-EEEESTTT-TT-EEE----S-TTTTHHHH-

Foldseek 3Di:
DPPPDDPDLQSLLVVCVVVVDAQVRSVLQCQQFVLQVDDLVDFDLADEHEHDDDVSCVRQLVPAPDWEFEPDVWTKTWGWHEADPPGRLWIYIYIYTDRDPVVSVVSVVVCVVVVRDYYYDDDPRVCVRSVVPCSSVSSNVVSVVVCVLCVLVVVLLVLLCQQFLEVEETERDACDAPQPRPHFDWDWDKDDDLVHHIYIYIGTHHPVLVVVQVVDLHVVCSVCVSVPHHDPDDSDDDDLVRLQVVLQVCCCPVVVWDFDDDDRQWTWTAHPQLWIWIWHPVDQQWIKIFIAHNVRHTQKMWTQPQPADESDHDTWMQGRCVVPVNNIYHSSDRSRCSGRVSNVD

Radius of gyration: 25.37 Å; chains: 1; bounding box: 67×38×69 Å